Protein AF-K0AYA2-F1 (afdb_monomer)

pLDDT: mean 80.62, std 19.65, range [31.17, 98.56]

Foldseek 3Di:
DDDDDDDDDDDDDDDDDPPPPPPPPPDPDPPDCPDQPPPDDVVLCVVVCVVFADPPDDQSVFWDWDQQAQPPFTWIWGWHAGPDPAQRIWIWTWGDDPNHTDTLDIDGHAADAWDDWDWFQQQVPNGTKIWTWHHRDDPQWIKIWIWRDDPSDTDTQDIDTASDKDWADLQPPPHTWIWGWDADPVVRKIKIWIWHHDPSHTDTPDIDIDDPPDDPSVVVND

Mean predicted aligned error: 11.59 Å

Secondary structure (DSSP, 8-state):
---------------------------S-----------S-HHHHHHHHTTTS-TT--SGGGEEEE-SSSSSSPEEEEEEE-S-SS--EEEEEEEEETTEEEEEEEEEE-SSEEEEEEEE-SSSSSSPEEEEEEE-SSSS-EEEEEEEEETTEEEEEEEEEESEEEEE-SSSSSSPEEEEEEEETTTTEEEEEEEEEETTEEEEEEEEEE-TT--HHHHHH-

Nearest PDB structures (foldseek):
  7pi2-assembly3_G  TM=5.493E-01  e=3.238E-02  Plasmodium falciparum 3D7
  5tik-assembly4_D  TM=5.138E-01  e=2.363E-02  Plasmodium falciparum 3D7
  5tih-assembly1_A  TM=5.297E-01  e=1.205E-01  Plasmodium falciparum 3D7
  7pi2-assembly4_J  TM=4.637E-01  e=9.763E-02  Plasmodium falciparum 3D7
  6mpv-assembly1_A  TM=4.886E-01  e=4.481E-01  Plasmodium falciparum 3D7

Organism: Gottschalkia acidurici (strain ATCC 7906 / DSM 604 / BCRC 14475 / CIP 104303 / KCTC 5404 / NCIMB 10678 / 9a) (NCBI:txid1128398)

Structure (mmCIF, N/CA/C/O backbone):
data_AF-K0AYA2-F1
#
_entry.id   AF-K0AYA2-F1
#
loop_
_atom_site.group_PDB
_atom_site.id
_atom_site.type_symbol
_atom_site.label_atom_id
_atom_site.label_alt_id
_atom_site.label_comp_id
_atom_site.label_asym_id
_atom_site.label_entity_id
_atom_site.label_seq_id
_atom_site.pdbx_PDB_ins_code
_atom_site.Cartn_x
_atom_site.Cartn_y
_atom_site.Cartn_z
_atom_site.occupancy
_atom_site.B_iso_or_equiv
_atom_site.auth_seq_id
_atom_site.auth_comp_id
_atom_site.auth_asym_id
_atom_site.auth_atom_id
_atom_site.pdbx_PDB_model_num
ATOM 1 N N . MET A 1 1 ? -40.000 -42.678 -53.906 1.00 36.72 1 MET A N 1
ATOM 2 C CA . MET A 1 1 ? -38.831 -43.578 -53.811 1.00 36.72 1 MET A CA 1
ATOM 3 C C . MET A 1 1 ? -37.564 -42.753 -53.909 1.00 36.72 1 MET A C 1
ATOM 5 O O . MET A 1 1 ? -37.375 -42.032 -54.875 1.00 36.72 1 MET A O 1
ATOM 9 N N . ILE A 1 2 ? -36.757 -42.835 -52.858 1.00 39.72 2 ILE A N 1
ATOM 10 C CA . ILE A 1 2 ? -35.422 -42.254 -52.703 1.00 39.72 2 ILE A CA 1
ATOM 11 C C . ILE A 1 2 ? -34.479 -42.772 -53.796 1.00 39.72 2 ILE A C 1
ATOM 13 O O . ILE A 1 2 ? -34.451 -43.979 -54.026 1.00 39.72 2 ILE A O 1
ATOM 17 N N . LYS A 1 3 ? -33.636 -41.894 -54.357 1.00 37.66 3 LYS A N 1
ATOM 18 C CA . LYS A 1 3 ? -32.185 -42.135 -54.464 1.00 37.66 3 LYS A CA 1
ATOM 19 C C . LYS A 1 3 ? -31.420 -40.834 -54.725 1.00 37.66 3 LYS A C 1
ATOM 21 O O . LYS A 1 3 ? -31.642 -40.134 -55.703 1.00 37.66 3 LYS A O 1
ATOM 26 N N . LYS A 1 4 ? -30.545 -40.542 -53.762 1.00 41.22 4 LYS A N 1
ATOM 27 C CA . LYS A 1 4 ? -29.535 -39.484 -53.720 1.00 41.22 4 LYS A CA 1
ATOM 28 C C . LYS A 1 4 ? -28.522 -39.669 -54.855 1.00 41.22 4 LYS A C 1
ATOM 30 O O . LYS A 1 4 ? -28.128 -40.805 -55.107 1.00 41.22 4 LYS A O 1
ATOM 35 N N . LEU A 1 5 ? -27.989 -38.574 -55.394 1.00 41.81 5 LEU A N 1
ATOM 36 C CA . LEU A 1 5 ? -26.596 -38.547 -55.836 1.00 41.81 5 LEU A CA 1
ATOM 37 C C . LEU A 1 5 ? -25.986 -37.171 -55.550 1.00 41.81 5 LEU A C 1
ATOM 39 O O . LEU A 1 5 ? -26.585 -36.138 -55.831 1.00 41.81 5 LEU A O 1
ATOM 43 N N . LEU A 1 6 ? -24.822 -37.210 -54.906 1.00 43.00 6 LEU A N 1
ATOM 44 C CA . LEU A 1 6 ? -24.023 -36.081 -54.458 1.00 43.00 6 LEU A CA 1
ATOM 45 C C . LEU A 1 6 ? -23.460 -35.291 -55.645 1.00 43.00 6 LEU A C 1
ATOM 47 O O . LEU A 1 6 ? -22.956 -35.882 -56.596 1.00 43.00 6 LEU A O 1
ATOM 51 N N . THR A 1 7 ? -23.376 -33.969 -55.516 1.00 44.69 7 THR A N 1
ATOM 52 C CA . THR A 1 7 ? -22.269 -33.213 -56.114 1.00 44.69 7 THR A CA 1
ATOM 53 C C . THR A 1 7 ? -21.864 -32.103 -55.152 1.00 44.69 7 THR A C 1
ATOM 55 O O . THR A 1 7 ? -22.648 -31.226 -54.807 1.00 44.69 7 THR A O 1
ATOM 58 N N . ILE A 1 8 ? -20.635 -32.232 -54.664 1.00 44.06 8 ILE A N 1
ATOM 59 C CA . ILE A 1 8 ? -19.917 -31.294 -53.807 1.00 44.06 8 ILE A CA 1
ATOM 60 C C . ILE A 1 8 ? -19.447 -30.143 -54.698 1.00 44.06 8 ILE A C 1
ATOM 62 O O . ILE A 1 8 ? -18.711 -30.388 -55.650 1.00 44.06 8 ILE A O 1
ATOM 66 N N . ILE A 1 9 ? -19.829 -28.905 -54.381 1.00 50.50 9 ILE A N 1
ATOM 67 C CA . ILE A 1 9 ? -19.120 -27.715 -54.861 1.00 50.50 9 ILE A CA 1
ATOM 68 C C . ILE A 1 9 ? -18.782 -26.860 -53.644 1.00 50.50 9 ILE A C 1
ATOM 70 O O . ILE A 1 9 ? -19.645 -26.329 -52.951 1.00 50.50 9 ILE A O 1
ATOM 74 N N . LEU A 1 10 ? -17.482 -26.821 -53.381 1.00 42.53 10 LEU A N 1
ATOM 75 C CA . LEU A 1 10 ? -16.799 -26.036 -52.374 1.00 42.53 10 LEU A CA 1
ATOM 76 C C . LEU A 1 10 ? -16.568 -24.633 -52.950 1.00 42.53 10 LEU A C 1
ATOM 78 O O . LEU A 1 10 ? -15.785 -24.485 -53.884 1.00 42.53 10 LEU A O 1
ATOM 82 N N . THR A 1 11 ? -17.199 -23.606 -52.386 1.00 49.34 11 THR A N 1
ATOM 83 C CA . THR A 1 11 ? -16.776 -22.215 -52.600 1.00 49.34 11 THR A CA 1
ATOM 84 C C . THR A 1 11 ? -16.759 -21.470 -51.274 1.00 49.34 11 THR A C 1
ATOM 86 O O . THR A 1 11 ? -17.801 -21.142 -50.710 1.00 49.34 11 THR A O 1
ATOM 89 N N . LEU A 1 12 ? -15.536 -21.231 -50.792 1.00 46.56 12 LEU A N 1
ATOM 90 C CA . LEU A 1 12 ? -15.185 -20.242 -49.780 1.00 46.56 12 LEU A CA 1
ATOM 91 C C . LEU A 1 12 ? -15.694 -18.863 -50.212 1.00 46.56 12 LEU A C 1
ATOM 93 O O . LEU A 1 12 ? -15.243 -18.349 -51.232 1.00 46.56 12 LEU A O 1
ATOM 97 N N . ILE A 1 13 ? -16.513 -18.223 -49.378 1.00 56.06 13 ILE A N 1
ATOM 98 C CA . ILE A 1 13 ? -16.532 -16.762 -49.268 1.00 56.06 13 ILE A CA 1
ATOM 99 C C . ILE A 1 13 ? -16.470 -16.425 -47.779 1.00 56.06 13 ILE A C 1
ATOM 101 O O . ILE A 1 13 ? -17.466 -16.364 -47.065 1.00 56.06 13 ILE A O 1
ATOM 105 N N . SER A 1 14 ? -15.230 -16.263 -47.323 1.00 48.69 14 SER A N 1
ATOM 106 C CA . SER A 1 14 ? -14.873 -15.334 -46.258 1.00 48.69 14 SER A CA 1
ATOM 107 C C . SER A 1 14 ? -15.359 -13.944 -46.665 1.00 48.69 14 SER A C 1
ATOM 109 O O . SER A 1 14 ? -15.096 -13.538 -47.795 1.00 48.69 14 SER A O 1
ATOM 111 N N . THR A 1 15 ? -16.046 -13.219 -45.783 1.00 45.47 15 THR A N 1
ATOM 112 C CA . THR A 1 15 ? -15.567 -11.910 -45.305 1.00 45.47 15 THR A CA 1
ATOM 113 C C . THR A 1 15 ? -16.555 -11.246 -44.340 1.00 45.47 15 THR A C 1
ATOM 115 O O . THR A 1 15 ? -17.712 -10.981 -44.646 1.00 45.47 15 THR A O 1
ATOM 118 N N . THR A 1 16 ? -15.998 -10.944 -43.165 1.00 52.12 16 THR A N 1
ATOM 119 C CA . THR A 1 16 ? -16.215 -9.744 -42.344 1.00 52.12 16 THR A CA 1
ATOM 120 C C . THR A 1 16 ? -17.600 -9.495 -41.755 1.00 52.12 16 THR A C 1
ATOM 122 O O . THR A 1 16 ? -18.396 -8.705 -42.257 1.00 52.12 16 THR A O 1
ATOM 125 N N . THR A 1 17 ? -17.791 -10.027 -40.549 1.00 52.53 17 THR A N 1
ATOM 126 C CA . THR A 1 17 ? -18.546 -9.345 -39.497 1.00 52.53 17 THR A CA 1
ATOM 127 C C . THR A 1 17 ? -17.893 -7.983 -39.257 1.00 52.53 17 THR A C 1
ATOM 129 O O . THR A 1 17 ? -16.758 -7.906 -38.786 1.00 52.53 17 THR A O 1
ATOM 132 N N . ILE A 1 18 ? -18.587 -6.899 -39.596 1.00 51.06 18 ILE A N 1
ATOM 133 C CA . ILE A 1 18 ? -18.201 -5.557 -39.161 1.00 51.06 18 ILE A CA 1
ATOM 134 C C . ILE A 1 18 ? -18.496 -5.508 -37.661 1.00 51.06 18 ILE A C 1
ATOM 136 O O . ILE A 1 18 ? -19.613 -5.212 -37.242 1.00 51.06 18 ILE A O 1
ATOM 140 N N . MET A 1 19 ? -17.499 -5.837 -36.837 1.00 42.44 19 MET A N 1
ATOM 141 C CA . MET A 1 19 ? -17.472 -5.298 -35.486 1.00 42.44 19 MET A CA 1
ATOM 142 C C . MET A 1 19 ? -17.267 -3.797 -35.641 1.00 42.44 19 MET A C 1
ATOM 144 O O . MET A 1 19 ? -16.189 -3.338 -36.014 1.00 42.44 19 MET A O 1
ATOM 148 N N . VAL A 1 20 ? -18.328 -3.033 -35.388 1.00 54.09 20 VAL A N 1
ATOM 149 C CA . VAL A 1 20 ? -18.216 -1.608 -35.097 1.00 54.09 20 VAL A CA 1
ATOM 150 C C . VAL A 1 20 ? -17.413 -1.514 -33.804 1.00 54.09 20 VAL A C 1
ATOM 152 O O . VAL A 1 20 ? -17.943 -1.598 -32.699 1.00 54.09 20 VAL A O 1
ATOM 155 N N . GLY A 1 21 ? -16.095 -1.424 -33.962 1.00 41.78 21 GLY A N 1
ATOM 156 C CA . GLY A 1 21 ? -15.186 -1.044 -32.904 1.00 41.78 21 GLY A CA 1
ATOM 157 C C . GLY A 1 21 ? -15.488 0.399 -32.544 1.00 41.78 21 GLY A C 1
ATOM 158 O O . GLY A 1 21 ? -15.002 1.323 -33.192 1.00 41.78 21 GLY A O 1
ATOM 159 N N . CYS A 1 22 ? -16.298 0.609 -31.509 1.00 41.81 22 CYS A N 1
ATOM 160 C CA . CYS A 1 22 ? -16.222 1.853 -30.766 1.00 41.81 22 CYS A CA 1
ATOM 161 C C . CYS A 1 22 ? -14.812 1.924 -30.177 1.00 41.81 22 CYS A C 1
ATOM 163 O O . CYS A 1 22 ? -14.531 1.293 -29.158 1.00 41.81 22 CYS A O 1
ATOM 165 N N . SER A 1 23 ? -13.930 2.703 -30.806 1.00 43.50 23 SER A N 1
ATOM 166 C CA . SER A 1 23 ? -12.735 3.207 -30.146 1.00 43.50 23 SER A CA 1
ATOM 167 C C . SER A 1 23 ? -13.197 4.123 -29.013 1.00 43.50 23 SER A C 1
ATOM 169 O O . SER A 1 23 ? -13.329 5.339 -29.171 1.00 43.50 23 SER A O 1
ATOM 171 N N . LYS A 1 24 ? -13.490 3.544 -27.848 1.00 39.22 24 LYS A N 1
ATOM 172 C CA . LYS A 1 24 ? -13.401 4.303 -26.609 1.00 39.22 24 LYS A CA 1
ATOM 173 C C . LYS A 1 24 ? -11.917 4.575 -26.420 1.00 39.22 24 LYS A C 1
ATOM 175 O O . LYS A 1 24 ? -11.185 3.743 -25.899 1.00 39.22 24 LYS A O 1
ATOM 180 N N . ASN A 1 25 ? -11.484 5.732 -26.914 1.00 37.62 25 ASN A N 1
ATOM 181 C CA . ASN A 1 25 ? -10.308 6.399 -26.391 1.00 37.62 25 ASN A CA 1
ATOM 182 C C . ASN A 1 25 ? -10.526 6.491 -24.882 1.00 37.62 25 ASN A C 1
ATOM 184 O O . ASN A 1 25 ? -11.325 7.305 -24.421 1.00 37.62 25 ASN A O 1
ATOM 188 N N . ALA A 1 26 ? -9.875 5.604 -24.133 1.00 33.41 26 ALA A N 1
ATOM 189 C CA . ALA A 1 26 ? -9.712 5.753 -22.703 1.00 33.41 26 ALA A CA 1
ATOM 190 C C . ALA A 1 26 ? -8.812 6.977 -22.510 1.00 33.41 26 ALA A C 1
ATOM 192 O O . ALA A 1 26 ? -7.589 6.889 -22.456 1.00 33.41 26 ALA A O 1
ATOM 193 N N . SER A 1 27 ? -9.428 8.158 -22.534 1.00 34.72 27 SER A N 1
ATOM 194 C CA . SER A 1 27 ? -8.807 9.370 -22.036 1.00 34.72 27 SER A CA 1
ATOM 195 C C . SER A 1 27 ? -8.419 9.100 -20.588 1.00 34.72 27 SER A C 1
ATOM 197 O O . SER A 1 27 ? -9.275 8.732 -19.784 1.00 34.72 27 SER A O 1
ATOM 199 N N . ASN A 1 28 ? -7.128 9.243 -20.294 1.00 44.12 28 ASN A N 1
ATOM 200 C CA . ASN A 1 28 ? -6.519 9.109 -18.976 1.00 44.12 28 ASN A CA 1
ATOM 201 C C . ASN A 1 28 ? -7.181 10.045 -17.960 1.00 44.12 28 ASN A C 1
ATOM 203 O O . ASN A 1 28 ? -6.730 11.165 -17.719 1.00 44.12 28 ASN A O 1
ATOM 207 N N . THR A 1 29 ? -8.274 9.585 -17.371 1.00 33.84 29 THR A N 1
ATOM 208 C CA . THR A 1 29 ? -8.886 10.177 -16.188 1.00 33.84 29 THR A CA 1
ATOM 209 C C . THR A 1 29 ? -9.651 9.071 -15.472 1.00 33.84 29 THR A C 1
ATOM 211 O O . THR A 1 29 ? -10.876 9.074 -15.394 1.00 33.84 29 THR A O 1
ATOM 214 N N . GLU A 1 30 ? -8.918 8.091 -14.940 1.00 31.17 30 GLU A N 1
ATOM 215 C CA . GLU A 1 30 ? -9.405 7.372 -13.762 1.00 31.17 30 GLU A CA 1
ATOM 216 C C . GLU A 1 30 ? -9.377 8.374 -12.606 1.00 31.17 30 GLU A C 1
ATOM 218 O O . GLU A 1 30 ? -8.405 8.510 -11.865 1.00 31.17 30 GLU A O 1
ATOM 223 N N . ILE A 1 31 ? -10.435 9.179 -12.545 1.00 32.75 31 ILE A N 1
ATOM 22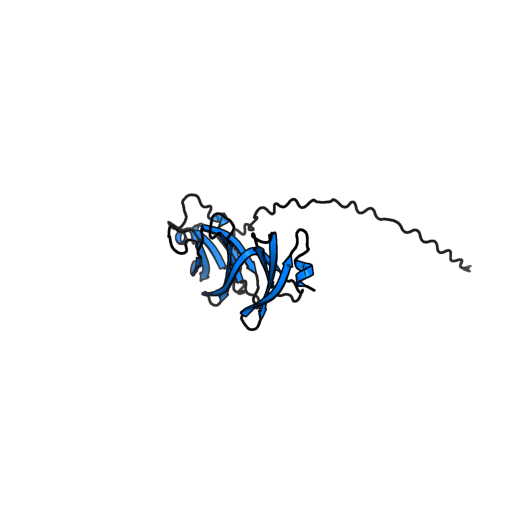4 C CA . ILE A 1 31 ? -10.789 9.954 -11.366 1.00 32.75 31 ILE A CA 1
ATOM 225 C C . ILE A 1 31 ? -10.946 8.935 -10.235 1.00 32.75 31 ILE A C 1
ATOM 227 O O . ILE A 1 31 ? -11.661 7.946 -10.398 1.00 32.75 31 ILE A O 1
ATOM 231 N N . TYR A 1 32 ? -10.220 9.156 -9.137 1.00 37.28 32 TYR A N 1
ATOM 232 C CA . TYR A 1 32 ? -10.249 8.348 -7.921 1.00 37.28 32 TYR A CA 1
ATOM 233 C C . TYR A 1 32 ? -11.692 8.144 -7.452 1.00 37.28 32 TYR A C 1
ATOM 235 O O . TYR A 1 32 ? -12.247 8.966 -6.733 1.00 37.28 32 TYR A O 1
ATOM 243 N N . ASN A 1 33 ? -12.283 7.019 -7.832 1.00 34.78 33 ASN A N 1
ATOM 244 C CA . ASN A 1 33 ? -13.447 6.477 -7.162 1.00 34.78 33 ASN A CA 1
ATOM 245 C C . ASN A 1 33 ? -12.919 5.431 -6.181 1.00 34.78 33 ASN A C 1
ATOM 247 O O . ASN A 1 33 ? -12.892 4.239 -6.484 1.00 34.78 33 ASN A O 1
ATOM 251 N N . MET A 1 34 ? -12.455 5.879 -5.010 1.00 39.81 34 MET A N 1
ATOM 252 C CA . MET A 1 34 ? -12.490 4.999 -3.843 1.00 39.81 34 MET A CA 1
ATOM 253 C C . MET A 1 34 ? -13.963 4.634 -3.657 1.00 39.81 34 MET A C 1
ATOM 255 O O . MET A 1 34 ? -14.807 5.516 -3.512 1.00 39.81 34 MET A O 1
ATOM 259 N N . ALA A 1 35 ? -14.290 3.351 -3.804 1.00 36.28 35 ALA A N 1
ATOM 260 C CA . ALA A 1 35 ? -15.659 2.876 -3.681 1.00 36.28 35 ALA A CA 1
ATOM 261 C C . ALA A 1 35 ? -16.221 3.313 -2.319 1.00 36.28 35 ALA A C 1
ATOM 263 O O . ALA A 1 35 ? -15.660 2.947 -1.284 1.00 36.28 35 ALA A O 1
ATOM 264 N N . LYS A 1 36 ? -17.297 4.113 -2.350 1.00 44.50 36 LYS A N 1
ATOM 265 C CA . LYS A 1 36 ? -18.147 4.420 -1.197 1.00 44.50 36 LYS A CA 1
ATOM 266 C C . LYS A 1 36 ? -18.765 3.108 -0.726 1.00 44.50 36 LYS A C 1
ATOM 268 O O . LYS A 1 36 ? -19.780 2.689 -1.274 1.00 44.50 36 LYS A O 1
ATOM 273 N N . ASP A 1 37 ? -18.124 2.465 0.238 1.00 46.38 37 ASP A N 1
ATOM 274 C CA . ASP A 1 37 ? -18.724 1.384 1.010 1.00 46.38 37 ASP A CA 1
ATOM 275 C C . ASP A 1 37 ? -19.031 1.965 2.388 1.00 46.38 37 ASP A C 1
ATOM 277 O O . ASP A 1 37 ? -18.167 2.093 3.250 1.00 46.38 37 ASP A O 1
ATOM 281 N N . ASN A 1 38 ? -20.244 2.499 2.518 1.00 51.78 38 ASN A N 1
ATOM 282 C CA . ASN A 1 38 ? -20.692 3.241 3.693 1.00 51.78 38 ASN A CA 1
ATOM 283 C C . ASN A 1 38 ? -21.477 2.314 4.637 1.00 51.78 38 ASN A C 1
ATOM 285 O O . ASN A 1 38 ? -22.631 2.609 4.941 1.00 51.78 38 ASN A O 1
ATOM 289 N N . ASP A 1 39 ? -20.879 1.208 5.089 1.00 63.59 39 ASP A N 1
ATOM 290 C CA . ASP A 1 39 ? -21.455 0.406 6.190 1.00 63.59 39 ASP A CA 1
ATOM 291 C C . ASP A 1 39 ? -20.960 0.872 7.574 1.00 63.59 39 ASP A C 1
ATOM 293 O O . ASP A 1 39 ? -21.328 0.334 8.616 1.00 63.59 39 ASP A O 1
ATOM 297 N N . ILE A 1 40 ? -20.128 1.920 7.600 1.00 72.69 40 ILE A N 1
ATOM 298 C CA . ILE A 1 40 ? -19.630 2.542 8.824 1.00 72.69 40 ILE A CA 1
ATOM 299 C C . ILE A 1 40 ? -20.426 3.804 9.173 1.00 72.69 40 ILE A C 1
ATOM 301 O O . ILE A 1 40 ? -20.530 4.731 8.366 1.00 72.69 40 ILE A O 1
ATOM 305 N N . ASP A 1 41 ? -20.965 3.871 10.395 1.00 81.62 41 ASP A N 1
ATOM 306 C CA . ASP A 1 41 ? -21.454 5.135 10.949 1.00 81.62 41 ASP A CA 1
ATOM 307 C C . ASP A 1 41 ? -20.238 5.988 11.321 1.00 81.62 41 ASP A C 1
ATOM 309 O O . ASP A 1 41 ? -19.482 5.672 12.242 1.00 81.62 41 ASP A O 1
ATOM 313 N N . LEU A 1 42 ? -20.028 7.083 10.586 1.00 77.88 42 LEU A N 1
ATOM 314 C CA . LEU A 1 42 ? -18.902 7.988 10.818 1.00 77.88 42 LEU A CA 1
ATOM 315 C C . LEU A 1 42 ? -18.870 8.531 12.251 1.00 77.88 42 LEU A C 1
ATOM 317 O O . LEU A 1 42 ? -17.788 8.836 12.748 1.00 77.88 42 LEU A O 1
ATOM 321 N N . LYS A 1 43 ? -20.018 8.610 12.937 1.00 81.12 43 LYS A N 1
ATOM 322 C CA . LYS A 1 43 ? -20.082 9.048 14.338 1.00 81.12 43 LYS A CA 1
ATOM 323 C C . LYS A 1 43 ? -19.362 8.092 15.282 1.00 81.12 43 LYS A C 1
ATOM 325 O O . LYS A 1 43 ? -18.780 8.547 16.264 1.00 81.12 43 LYS A O 1
ATOM 330 N N . ASP A 1 44 ? -19.351 6.797 14.969 1.00 84.12 44 ASP A N 1
ATOM 331 C CA . ASP A 1 44 ? -18.698 5.779 15.798 1.00 84.12 44 ASP A CA 1
ATOM 332 C C . ASP A 1 44 ? -17.170 5.877 15.732 1.00 84.12 44 ASP A C 1
ATOM 334 O O . ASP A 1 44 ? -16.470 5.369 16.610 1.00 84.12 44 ASP A O 1
ATOM 338 N N . ILE A 1 45 ? -16.638 6.538 14.698 1.00 85.12 45 ILE A N 1
ATOM 339 C CA . ILE A 1 45 ? -15.196 6.691 14.491 1.00 85.12 45 ILE A CA 1
ATOM 340 C C . ILE A 1 45 ? -14.692 8.131 14.592 1.00 85.12 45 ILE A C 1
ATOM 342 O O . ILE A 1 45 ? -13.482 8.342 14.705 1.00 85.12 45 ILE A O 1
ATOM 346 N N . GLU A 1 46 ? -15.586 9.122 14.604 1.00 82.25 46 GLU A N 1
ATOM 347 C CA . GLU A 1 46 ? -15.248 10.549 14.644 1.00 82.25 46 GLU A CA 1
ATOM 348 C C . GLU A 1 46 ? -14.328 10.882 15.826 1.00 82.25 46 GLU A C 1
ATOM 350 O O . GLU A 1 46 ? -13.323 11.578 15.670 1.00 82.25 46 GLU A O 1
ATOM 355 N N . HIS A 1 47 ? -14.572 10.286 16.997 1.00 84.62 47 HIS A N 1
ATOM 356 C CA . HIS A 1 47 ? -13.751 10.543 18.179 1.00 84.62 47 HIS A CA 1
ATOM 357 C C . HIS A 1 47 ? -12.285 10.093 18.032 1.00 84.62 47 HIS A C 1
ATOM 359 O O . HIS A 1 47 ? -11.416 10.565 18.762 1.00 84.62 47 HIS A O 1
ATOM 365 N N . PHE A 1 48 ? -11.972 9.172 17.104 1.00 83.75 48 PHE A N 1
ATOM 366 C CA . PHE A 1 48 ? -10.594 8.710 16.896 1.00 83.75 48 PHE A CA 1
ATOM 367 C C . PHE A 1 48 ? -9.758 9.737 16.136 1.00 83.75 48 PHE A C 1
ATOM 369 O O . PHE A 1 48 ? -8.524 9.697 16.205 1.00 83.75 48 PHE A O 1
ATOM 376 N N . ILE A 1 49 ? -10.425 10.636 15.416 1.00 78.25 49 ILE A N 1
ATOM 377 C CA . ILE A 1 49 ? -9.836 11.642 14.533 1.00 78.25 49 ILE A CA 1
ATOM 378 C C . ILE A 1 49 ? -10.142 13.077 14.970 1.00 78.25 49 ILE A C 1
ATOM 380 O O . ILE A 1 49 ? -9.582 14.012 14.387 1.00 78.25 49 ILE A O 1
ATOM 384 N N . ASP A 1 50 ? -10.943 13.256 16.021 1.00 77.75 50 ASP A N 1
ATOM 385 C CA . ASP A 1 50 ? -11.215 14.560 16.617 1.00 77.75 50 ASP A CA 1
ATOM 386 C C . ASP A 1 50 ? -9.912 15.286 16.994 1.00 77.75 50 ASP A C 1
ATOM 388 O O . ASP A 1 50 ? -8.968 14.714 17.549 1.00 77.75 50 ASP A O 1
ATOM 392 N N . GLY A 1 51 ? -9.815 16.551 16.586 1.00 70.88 51 GLY A N 1
ATOM 393 C CA . GLY A 1 51 ? -8.613 17.379 16.718 1.00 70.88 51 GLY A CA 1
ATOM 394 C C . GLY A 1 51 ? -7.381 16.932 15.909 1.00 70.88 51 GLY A C 1
ATOM 395 O O . GLY A 1 51 ? -6.365 17.635 15.933 1.00 70.88 51 GLY A O 1
ATOM 396 N N . LYS A 1 52 ? -7.429 15.802 15.183 1.00 72.62 52 LYS A N 1
ATOM 397 C CA . LYS A 1 52 ? -6.308 15.286 14.369 1.00 72.62 52 LYS A CA 1
ATOM 398 C C . LYS A 1 52 ? -6.379 15.715 12.909 1.00 72.62 52 LYS A C 1
ATOM 400 O O . LYS A 1 52 ? -5.331 15.877 12.280 1.00 72.62 52 LYS A O 1
ATOM 405 N N . LEU A 1 53 ? -7.584 15.904 12.379 1.00 65.50 53 LEU A N 1
ATOM 406 C CA . LEU A 1 53 ? -7.805 16.412 11.028 1.00 65.50 53 LEU A CA 1
ATOM 407 C C . LEU A 1 53 ? -7.711 17.942 10.995 1.00 65.50 53 LEU A C 1
ATOM 409 O O . LEU A 1 53 ? -8.134 18.636 11.920 1.00 65.50 53 LEU A O 1
ATOM 413 N N . SER A 1 54 ? -7.157 18.498 9.914 1.00 60.56 54 SER A N 1
ATOM 414 C CA . SER A 1 54 ? -7.405 19.909 9.609 1.00 60.56 54 SER A CA 1
ATOM 415 C C . SER A 1 54 ? -8.880 20.093 9.254 1.00 60.56 54 SER A C 1
ATOM 417 O O . SER A 1 54 ? -9.455 19.219 8.612 1.00 60.56 54 SER A O 1
ATOM 419 N N . GLN A 1 55 ? -9.454 21.236 9.638 1.00 52.88 55 GLN A N 1
ATOM 420 C CA . GLN A 1 55 ? -10.890 21.551 9.550 1.00 52.88 55 GLN A CA 1
ATOM 421 C C . GLN A 1 55 ? -11.510 21.420 8.141 1.00 52.88 55 GLN A C 1
ATOM 423 O O . GLN A 1 55 ? -12.729 21.401 8.031 1.00 52.88 55 GLN A O 1
ATOM 428 N N . ASP A 1 56 ? -10.693 21.265 7.095 1.00 54.94 56 ASP A N 1
ATOM 429 C CA . ASP A 1 56 ? -11.117 21.199 5.692 1.00 54.94 56 ASP A CA 1
ATOM 430 C C . ASP A 1 56 ? -11.056 19.784 5.070 1.00 54.94 56 ASP A C 1
ATOM 432 O O . ASP A 1 56 ? -11.200 19.646 3.857 1.00 54.94 56 ASP A O 1
ATOM 436 N N . ILE A 1 57 ? -10.791 18.722 5.848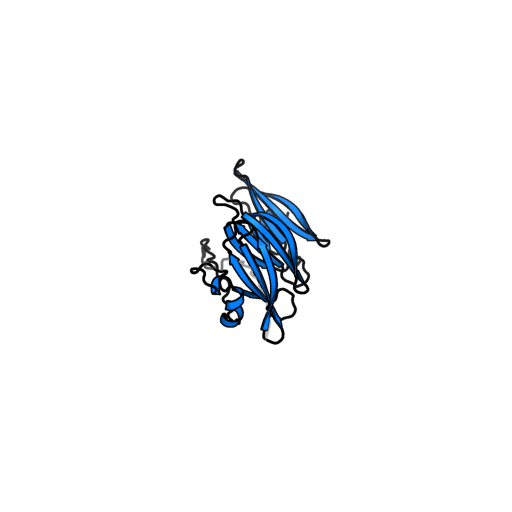 1.00 60.09 57 ILE A N 1
ATOM 437 C CA . ILE A 1 57 ? -10.688 17.350 5.311 1.00 60.09 57 ILE A CA 1
ATOM 438 C C . ILE A 1 57 ? -12.032 16.619 5.420 1.00 60.09 57 ILE A C 1
ATOM 440 O O . ILE A 1 57 ? -12.555 16.436 6.518 1.00 60.09 57 ILE A O 1
ATOM 444 N N . SER A 1 58 ? -12.548 16.135 4.285 1.00 67.31 58 SER A N 1
ATOM 445 C CA . SER A 1 58 ? -13.697 15.222 4.242 1.00 67.31 58 SER A CA 1
ATOM 446 C C . SER A 1 58 ? -13.327 13.866 4.848 1.00 67.31 58 SER A C 1
ATOM 448 O O . SER A 1 58 ? -12.453 13.168 4.331 1.00 67.31 58 SER A O 1
ATOM 450 N N . ILE A 1 59 ? -13.992 13.479 5.938 1.00 68.00 59 ILE A N 1
ATOM 451 C CA . ILE A 1 59 ? -13.774 12.185 6.606 1.00 68.00 59 ILE A CA 1
ATOM 452 C C . ILE A 1 59 ? -14.124 11.028 5.656 1.00 68.00 59 ILE A C 1
ATOM 454 O O . ILE A 1 59 ? -13.379 10.056 5.582 1.00 68.00 59 ILE A O 1
ATOM 458 N N . GLU A 1 60 ? -15.192 11.165 4.865 1.00 70.19 60 GLU A N 1
ATOM 459 C CA . GLU A 1 60 ? -15.658 10.142 3.913 1.00 70.19 60 GLU A CA 1
ATOM 460 C C . GLU A 1 60 ? -14.591 9.739 2.887 1.00 70.19 60 GLU A C 1
ATOM 462 O O . GLU A 1 60 ? -14.489 8.575 2.523 1.00 70.19 60 GLU A O 1
ATOM 467 N N . GLU A 1 61 ? -13.772 10.686 2.427 1.00 73.19 61 GLU A N 1
ATOM 468 C CA . GLU A 1 61 ? -12.731 10.424 1.420 1.00 73.19 61 GLU A CA 1
ATOM 469 C C . GLU A 1 61 ? -11.480 9.759 2.013 1.00 73.19 61 GLU A C 1
ATOM 471 O O . GLU A 1 61 ? -10.582 9.339 1.285 1.00 73.19 61 GLU A O 1
ATOM 476 N N . ASN A 1 62 ? -11.406 9.677 3.341 1.00 81.94 62 ASN A N 1
ATOM 477 C CA . ASN A 1 62 ? -10.233 9.223 4.078 1.00 81.94 62 ASN A CA 1
ATOM 478 C C . ASN A 1 62 ? -10.481 7.942 4.879 1.00 81.94 62 ASN A C 1
ATOM 480 O O . ASN A 1 62 ? -9.544 7.437 5.498 1.00 81.94 62 ASN A O 1
ATOM 484 N N . VAL A 1 63 ? -11.709 7.421 4.850 1.00 88.06 63 VAL A N 1
ATOM 485 C CA . VAL A 1 63 ? -12.120 6.186 5.517 1.00 88.06 63 VAL A CA 1
ATOM 486 C C . VAL A 1 63 ? -12.337 5.093 4.476 1.00 88.06 63 VAL A C 1
ATOM 488 O O . VAL A 1 63 ? -12.941 5.320 3.428 1.00 88.06 63 VAL A O 1
ATOM 491 N N . LYS A 1 64 ? -11.849 3.889 4.769 1.00 89.88 64 LYS A N 1
ATOM 492 C CA . LYS A 1 64 ? -12.098 2.687 3.975 1.00 89.88 64 LYS A CA 1
ATOM 493 C C . LYS A 1 64 ? -12.402 1.519 4.903 1.00 89.88 64 LYS A C 1
ATOM 495 O O . LYS A 1 64 ? -11.597 1.241 5.783 1.00 89.88 64 LYS A O 1
ATOM 500 N N . THR A 1 65 ? -13.519 0.832 4.684 1.00 91.62 65 THR A N 1
ATOM 501 C CA . THR A 1 65 ? -13.767 -0.488 5.275 1.00 91.62 65 THR A CA 1
ATOM 502 C C . THR A 1 65 ? -13.346 -1.579 4.300 1.00 91.62 65 THR A C 1
ATOM 504 O O . THR A 1 65 ? -13.587 -1.456 3.085 1.00 91.62 65 THR A O 1
ATOM 507 N N . ILE A 1 66 ? -12.606 -2.560 4.815 1.00 93.81 66 ILE A N 1
ATOM 508 C CA . ILE A 1 66 ? -12.144 -3.731 4.073 1.00 93.81 66 ILE A CA 1
ATOM 509 C C . ILE A 1 66 ? -11.625 -4.807 5.035 1.00 93.81 66 ILE A C 1
ATOM 511 O O . ILE A 1 66 ? -10.885 -4.482 5.959 1.00 93.81 66 ILE A O 1
ATOM 515 N N . ASP A 1 67 ? -11.971 -6.066 4.787 1.00 94.88 67 ASP A N 1
ATOM 516 C CA . ASP A 1 67 ? -11.376 -7.244 5.433 1.00 94.88 67 ASP A CA 1
ATOM 517 C C . ASP A 1 67 ? -9.875 -7.337 5.089 1.00 94.88 67 ASP A C 1
ATOM 519 O O . ASP A 1 67 ? -9.498 -7.665 3.957 1.00 94.88 67 ASP A O 1
ATOM 523 N N . LEU A 1 68 ? -9.009 -6.941 6.031 1.00 96.00 68 LEU A N 1
ATOM 524 C CA . LEU A 1 68 ? -7.556 -6.978 5.864 1.00 96.00 68 LEU A CA 1
ATOM 525 C C . LEU A 1 68 ? -6.955 -8.307 6.299 1.00 96.00 68 LEU A C 1
ATOM 527 O O . LEU A 1 68 ? -5.944 -8.706 5.720 1.00 96.00 68 LEU A O 1
ATOM 531 N N . ASP A 1 69 ? -7.498 -8.948 7.334 1.00 95.12 69 ASP A N 1
ATOM 532 C CA . ASP A 1 69 ? -6.916 -10.160 7.918 1.00 95.12 69 ASP A CA 1
ATOM 533 C C . ASP A 1 69 ? -7.608 -11.475 7.529 1.00 95.12 69 ASP A C 1
ATOM 535 O O . ASP A 1 69 ? -7.167 -12.542 7.972 1.00 95.12 69 ASP A O 1
ATOM 539 N N . GLY A 1 70 ? -8.608 -11.406 6.650 1.00 93.62 70 GLY A N 1
ATOM 540 C CA . GLY A 1 70 ? -9.292 -12.549 6.062 1.00 93.62 70 GLY A CA 1
ATOM 541 C C . GLY A 1 70 ? -10.274 -13.237 7.011 1.00 93.62 70 GLY A C 1
ATOM 542 O O . GLY A 1 70 ? -10.656 -14.385 6.748 1.00 93.62 70 GLY A O 1
ATOM 543 N N . ASP A 1 71 ? -10.658 -12.604 8.126 1.00 92.62 71 ASP A N 1
ATOM 544 C CA . ASP A 1 71 ? -11.575 -13.184 9.113 1.00 92.62 71 ASP A CA 1
ATOM 545 C C . ASP A 1 71 ? -13.067 -13.034 8.738 1.00 92.62 71 ASP A C 1
ATOM 547 O O . ASP A 1 71 ? -13.939 -13.635 9.382 1.00 92.62 71 ASP A O 1
ATOM 551 N N . GLY A 1 72 ? -13.364 -12.302 7.658 1.00 91.62 72 GLY A N 1
ATOM 552 C CA . GLY A 1 72 ? -14.711 -12.018 7.171 1.00 91.62 72 GLY A CA 1
ATOM 553 C C . GLY A 1 72 ? -15.388 -10.808 7.823 1.00 91.62 72 GLY A C 1
ATOM 554 O O . GLY A 1 72 ? -16.561 -10.552 7.531 1.00 91.62 72 GLY A O 1
ATOM 555 N N . GLN A 1 73 ? -14.700 -10.079 8.701 1.00 91.38 73 GLN A N 1
ATOM 556 C CA . GLN A 1 73 ? -15.114 -8.793 9.251 1.00 91.38 73 GLN A CA 1
ATOM 557 C C . GLN A 1 73 ? -14.212 -7.688 8.702 1.00 91.38 73 GLN A C 1
ATOM 559 O O . GLN A 1 73 ? -12.995 -7.787 8.711 1.00 91.38 73 GLN A O 1
ATOM 564 N N . ASP A 1 74 ? -14.814 -6.590 8.253 1.00 93.06 74 ASP A N 1
ATOM 565 C CA . ASP A 1 74 ? -14.032 -5.471 7.738 1.00 93.06 74 ASP A CA 1
ATOM 566 C C . ASP A 1 74 ? -13.302 -4.709 8.860 1.00 93.06 74 ASP A C 1
ATOM 568 O O . ASP A 1 74 ? -13.916 -4.229 9.824 1.00 93.06 74 ASP A O 1
ATOM 572 N N . GLU A 1 75 ? -12.008 -4.457 8.662 1.00 94.75 75 GLU A N 1
ATOM 573 C CA . GLU A 1 75 ? -11.287 -3.397 9.358 1.00 94.75 75 GLU A CA 1
ATOM 574 C C . GLU A 1 75 ? -11.709 -2.023 8.831 1.00 94.75 75 GLU A C 1
ATOM 576 O O . GLU A 1 75 ? -12.021 -1.841 7.653 1.00 94.75 75 GLU A O 1
ATOM 581 N N . CYS A 1 76 ? -11.630 -1.007 9.691 1.00 93.75 76 CYS A N 1
ATOM 582 C CA . CYS A 1 76 ? -11.758 0.390 9.293 1.00 93.75 76 CYS A CA 1
ATOM 583 C C . CYS A 1 76 ? -10.382 1.059 9.238 1.00 93.75 76 CYS A C 1
ATOM 585 O O . CYS A 1 76 ? -9.659 1.146 10.235 1.00 93.75 76 CYS A O 1
ATOM 587 N N . ILE A 1 77 ? -10.034 1.562 8.055 1.00 93.81 77 ILE A N 1
ATOM 588 C CA . ILE A 1 77 ? -8.767 2.219 7.757 1.00 93.81 77 ILE A CA 1
ATOM 589 C C . ILE A 1 77 ? -9.001 3.707 7.577 1.00 93.81 77 ILE A C 1
ATOM 591 O O . ILE A 1 77 ? -9.763 4.117 6.703 1.00 93.81 77 ILE A O 1
ATOM 595 N N . ILE A 1 78 ? -8.324 4.519 8.389 1.00 91.44 78 ILE A N 1
ATOM 596 C CA . ILE A 1 78 ? -8.475 5.974 8.374 1.00 91.44 78 ILE A CA 1
ATOM 597 C C . ILE A 1 78 ? -7.137 6.639 8.093 1.00 91.44 78 ILE A C 1
ATOM 599 O O . ILE A 1 78 ? -6.181 6.499 8.858 1.00 91.44 78 ILE A O 1
ATOM 603 N N . ASN A 1 79 ? -7.086 7.423 7.023 1.00 90.25 79 ASN A N 1
ATOM 604 C CA . ASN A 1 79 ? -5.889 8.139 6.610 1.00 90.25 79 ASN A CA 1
ATOM 605 C C . ASN A 1 79 ? -5.981 9.605 7.032 1.00 90.25 79 ASN A C 1
ATOM 607 O O . ASN A 1 79 ? -6.982 10.270 6.793 1.00 90.25 79 ASN A O 1
ATOM 611 N N . TYR A 1 80 ? -4.945 10.146 7.664 1.00 87.62 80 TYR A N 1
ATOM 612 C CA . TYR A 1 80 ? -4.947 11.557 8.048 1.00 87.62 80 TYR A CA 1
ATOM 613 C C . TYR A 1 80 ? -3.551 12.153 8.124 1.00 87.62 80 TYR A C 1
ATOM 615 O O . TYR A 1 80 ? -2.535 11.460 8.110 1.00 87.62 80 TYR A O 1
ATOM 623 N N . LYS A 1 81 ? -3.498 13.483 8.205 1.00 86.25 81 LYS A N 1
ATOM 624 C CA . LYS A 1 81 ? -2.261 14.237 8.376 1.00 86.25 81 LYS A CA 1
ATOM 625 C C . LYS A 1 81 ? -2.330 15.066 9.647 1.00 86.25 81 LYS A C 1
ATOM 627 O O . LYS A 1 81 ? -3.182 15.940 9.765 1.00 86.25 81 LYS A O 1
ATOM 632 N N . VAL A 1 82 ? -1.385 14.852 10.558 1.00 84.75 82 VAL A N 1
ATOM 633 C CA . VAL A 1 82 ? -1.257 15.663 11.776 1.00 84.75 82 VAL A CA 1
ATOM 634 C C . VAL A 1 82 ? -0.245 16.794 11.588 1.00 84.75 82 VAL A C 1
ATOM 636 O O . VAL A 1 82 ? 0.701 16.694 10.804 1.00 84.75 82 VAL A O 1
ATOM 639 N N . LYS A 1 83 ? -0.417 17.887 12.341 1.00 81.12 83 LYS A N 1
ATOM 640 C CA . LYS A 1 83 ? 0.467 19.069 12.324 1.00 81.12 83 LYS A CA 1
ATOM 641 C C . LYS A 1 83 ? 1.772 18.820 13.100 1.00 81.12 83 LYS A C 1
ATOM 643 O O . LYS A 1 83 ? 2.072 19.501 14.073 1.00 81.12 83 LYS A O 1
ATOM 648 N N . THR A 1 84 ? 2.548 17.823 12.687 1.00 76.06 84 THR A N 1
ATOM 649 C CA . THR A 1 84 ? 3.893 17.522 13.211 1.00 76.06 84 THR A CA 1
ATOM 650 C C . THR A 1 84 ? 4.953 17.762 12.137 1.00 76.06 84 THR A C 1
ATOM 652 O O . THR A 1 84 ? 4.656 17.741 10.944 1.00 76.06 84 THR A O 1
ATOM 655 N N . LYS A 1 85 ? 6.207 17.968 12.556 1.00 70.75 85 LYS A N 1
ATOM 656 C CA . LYS A 1 85 ? 7.355 18.066 11.641 1.00 70.75 85 LYS A CA 1
ATOM 657 C C . LYS A 1 85 ? 7.966 16.710 11.281 1.00 70.75 85 LYS A C 1
ATOM 659 O O . LYS A 1 85 ? 8.614 16.612 10.246 1.00 70.75 85 LYS A O 1
ATOM 664 N N . LYS A 1 86 ? 7.786 15.686 12.119 1.00 81.50 86 LYS A N 1
ATOM 665 C CA . LYS A 1 86 ? 8.317 14.337 11.881 1.00 81.50 86 LYS A CA 1
ATOM 666 C C . LYS A 1 86 ? 7.168 13.390 11.588 1.00 81.50 86 LYS A C 1
ATOM 668 O O . LYS A 1 86 ? 6.281 13.283 12.431 1.00 81.50 86 LYS A O 1
ATOM 673 N N . GLU A 1 87 ? 7.230 12.736 10.427 1.00 86.56 87 GLU A N 1
ATOM 674 C CA . GLU A 1 87 ? 6.254 11.745 9.959 1.00 86.56 87 GLU A CA 1
ATOM 675 C C . GLU A 1 87 ? 4.820 12.250 10.158 1.00 86.56 87 GLU A C 1
ATOM 677 O O . GLU A 1 87 ? 4.207 11.907 11.162 1.00 86.56 87 GLU A O 1
ATOM 682 N N . PRO A 1 88 ? 4.279 13.146 9.319 1.00 89.00 88 PRO A N 1
ATOM 683 C CA . PRO A 1 88 ? 2.957 13.720 9.563 1.00 89.00 88 PRO A CA 1
ATOM 684 C C . PRO A 1 88 ? 1.799 12.871 9.043 1.00 89.00 88 PRO A C 1
ATOM 686 O O . PRO A 1 88 ? 0.666 13.106 9.455 1.00 89.00 88 PRO A O 1
ATOM 689 N N . LEU A 1 89 ? 2.062 11.905 8.165 1.00 91.44 89 LEU A N 1
ATOM 690 C CA . LEU A 1 89 ? 1.037 11.064 7.557 1.00 91.44 89 LEU A CA 1
ATOM 691 C C . LEU A 1 89 ? 0.723 9.874 8.469 1.00 91.44 89 LEU A C 1
ATOM 693 O O . LEU A 1 89 ? 1.626 9.284 9.068 1.00 91.44 89 LEU A O 1
ATOM 697 N N . ARG A 1 90 ? -0.562 9.567 8.630 1.00 92.69 90 ARG A N 1
ATOM 698 C CA . ARG A 1 90 ? -1.085 8.552 9.546 1.00 92.69 90 ARG A CA 1
ATOM 699 C C . ARG A 1 90 ? -2.041 7.630 8.817 1.00 92.69 90 ARG A C 1
ATOM 701 O O . ARG A 1 90 ? -2.899 8.124 8.091 1.00 92.69 90 ARG A O 1
ATOM 708 N N . ILE A 1 91 ? -1.908 6.333 9.066 1.00 94.62 91 ILE A N 1
ATOM 709 C CA . ILE A 1 91 ? -2.898 5.318 8.699 1.00 94.62 91 ILE A CA 1
ATOM 710 C C . ILE A 1 91 ? -3.299 4.625 9.996 1.00 94.62 91 ILE A C 1
ATOM 712 O O . ILE A 1 91 ? -2.480 3.962 10.633 1.00 94.62 91 ILE A O 1
ATOM 716 N N . LEU A 1 92 ? -4.535 4.837 10.427 1.00 94.25 92 LEU A N 1
ATOM 717 C CA . LEU A 1 92 ? -5.110 4.201 11.602 1.00 94.25 92 LEU A CA 1
ATOM 718 C C . LEU A 1 92 ? -5.863 2.954 11.161 1.00 94.25 92 LEU A C 1
ATOM 720 O O . LEU A 1 92 ? -6.669 3.027 10.238 1.00 94.25 92 LEU A O 1
ATOM 724 N N . VAL A 1 93 ? -5.600 1.838 11.830 1.00 96.25 93 VAL A N 1
ATOM 725 C CA . VAL A 1 93 ? -6.290 0.567 11.612 1.00 96.25 93 VAL A CA 1
ATOM 726 C C . VAL A 1 93 ? -7.147 0.288 12.834 1.00 96.25 93 VAL A C 1
ATOM 728 O O . VAL A 1 93 ? -6.629 0.173 13.952 1.00 96.25 93 VAL A O 1
ATOM 731 N N . LEU A 1 94 ? -8.453 0.208 12.621 1.00 94.94 94 LEU A N 1
ATOM 732 C CA . LEU A 1 94 ? -9.446 -0.158 13.618 1.00 94.94 94 LEU A CA 1
ATOM 733 C C . LEU A 1 94 ? -10.022 -1.528 13.266 1.00 94.94 94 LEU A C 1
ATOM 735 O O . LEU A 1 94 ? -10.248 -1.801 12.092 1.00 94.94 94 LEU A O 1
ATOM 739 N N . SER A 1 95 ? -10.339 -2.336 14.271 1.00 93.56 95 SER A N 1
ATOM 740 C CA . SER A 1 95 ? -11.178 -3.524 14.079 1.00 93.56 95 SER A CA 1
ATOM 741 C C . SER A 1 95 ? -12.356 -3.502 15.048 1.00 93.56 95 SER A C 1
ATOM 743 O O . SER A 1 95 ? -12.339 -2.766 16.045 1.00 93.56 95 SER A O 1
ATOM 745 N N . LYS A 1 96 ? -13.400 -4.273 14.745 1.00 90.06 96 LYS A N 1
ATOM 746 C CA . LYS A 1 96 ? -14.618 -4.323 15.554 1.00 90.06 96 LYS A CA 1
ATOM 747 C C . LYS A 1 96 ? -14.505 -5.413 16.623 1.00 90.06 96 LYS A C 1
ATOM 749 O O . LYS A 1 96 ? -14.257 -6.575 16.331 1.00 90.06 96 LYS A O 1
ATOM 754 N N . GLU A 1 97 ? -14.725 -5.049 17.883 1.00 89.25 97 GLU A N 1
ATOM 755 C CA . GLU A 1 97 ? -14.830 -5.979 19.009 1.00 89.25 97 GLU A CA 1
ATOM 756 C C . GLU A 1 97 ? -16.145 -5.746 19.753 1.00 89.25 97 GLU A C 1
ATOM 758 O O . GLU A 1 97 ? -16.350 -4.677 20.330 1.00 89.25 97 GLU A O 1
ATOM 763 N N . LYS A 1 98 ? -17.029 -6.755 19.796 1.00 83.88 98 LYS A N 1
ATOM 764 C CA . LYS A 1 98 ? -18.313 -6.687 20.531 1.00 83.88 98 LYS A CA 1
ATOM 765 C C . LYS A 1 98 ? -19.053 -5.366 20.258 1.00 83.88 98 LYS A C 1
ATOM 767 O O . LYS A 1 98 ? -19.366 -4.618 21.183 1.00 83.88 98 LYS A O 1
ATOM 772 N N . ASP A 1 99 ? -19.225 -5.071 18.973 1.00 83.12 99 ASP A N 1
ATOM 773 C CA . ASP A 1 99 ? -19.870 -3.873 18.418 1.00 83.12 99 ASP A CA 1
ATOM 774 C C . ASP A 1 99 ? -19.132 -2.538 18.557 1.00 83.12 99 ASP A C 1
ATOM 776 O O . ASP A 1 99 ? -19.618 -1.535 18.046 1.00 83.12 99 ASP A O 1
ATOM 780 N N . ASN A 1 100 ? -17.941 -2.507 19.155 1.00 87.31 100 ASN A N 1
ATOM 781 C CA . ASN A 1 100 ? -17.160 -1.281 19.300 1.00 87.31 100 ASN A CA 1
ATOM 782 C C . ASN A 1 100 ? -15.915 -1.315 18.416 1.00 87.31 100 ASN A C 1
ATOM 784 O O . ASN A 1 100 ? -15.218 -2.327 18.351 1.00 87.31 100 ASN A O 1
ATOM 788 N N . TRP A 1 101 ? -15.597 -0.194 17.775 1.00 91.81 101 TRP A N 1
ATOM 789 C CA . TRP A 1 101 ? -14.322 -0.028 17.085 1.00 91.81 101 TRP A CA 1
ATOM 790 C C . TRP A 1 101 ? -13.183 0.106 18.095 1.00 91.81 101 TRP A C 1
ATOM 792 O O . TRP A 1 101 ? -13.285 0.857 19.063 1.00 91.81 101 TRP A O 1
ATOM 802 N N . ILE A 1 102 ? -12.079 -0.598 17.857 1.00 93.31 102 ILE A N 1
ATOM 803 C CA . ILE A 1 102 ? -10.881 -0.579 18.698 1.00 93.31 102 ILE A CA 1
ATOM 804 C C . ILE A 1 102 ? -9.671 -0.253 17.830 1.00 93.31 102 ILE A C 1
ATOM 806 O O . ILE A 1 102 ? -9.463 -0.872 16.789 1.00 93.31 102 ILE A O 1
ATOM 810 N N . VAL A 1 103 ? -8.836 0.692 18.276 1.00 94.50 103 VAL A N 1
ATOM 811 C CA . VAL A 1 103 ? -7.558 0.984 17.610 1.00 94.50 103 VAL A CA 1
ATOM 812 C C . VAL A 1 103 ? -6.628 -0.209 17.750 1.00 94.50 103 VAL A C 1
ATOM 814 O O . VAL A 1 103 ? -6.225 -0.564 18.857 1.00 94.50 103 VAL A O 1
ATOM 817 N N . LYS A 1 104 ? -6.246 -0.784 16.613 1.00 96.38 104 LYS A N 1
ATOM 818 C CA . LYS A 1 104 ? -5.277 -1.875 16.532 1.00 96.38 104 LYS A CA 1
ATOM 819 C C . LYS A 1 104 ? -3.882 -1.357 16.244 1.00 96.38 104 LYS A C 1
ATOM 821 O O . LYS A 1 104 ? -2.933 -1.737 16.927 1.00 96.38 104 LYS A O 1
ATOM 826 N N . ASN A 1 105 ? -3.759 -0.438 15.286 1.00 96.06 105 ASN A N 1
ATOM 827 C CA . ASN A 1 105 ? -2.472 0.164 14.970 1.00 96.06 105 ASN A CA 1
ATOM 828 C C . ASN A 1 105 ? -2.575 1.591 14.426 1.00 96.06 105 ASN A C 1
ATOM 830 O O . ASN A 1 105 ? -3.607 1.995 13.899 1.00 96.06 105 ASN A O 1
ATOM 834 N N . GLU A 1 106 ? -1.475 2.337 14.524 1.00 94.19 106 GLU A N 1
ATOM 835 C CA . GLU A 1 106 ? -1.287 3.643 13.893 1.00 94.19 106 GLU A CA 1
ATOM 836 C C . GLU A 1 106 ? 0.069 3.660 13.171 1.00 94.19 106 GLU A C 1
ATOM 838 O O . GLU A 1 106 ? 1.125 3.798 13.795 1.00 94.19 106 GLU A O 1
ATOM 843 N N . ILE A 1 107 ? 0.037 3.544 11.844 1.00 96.25 107 ILE A N 1
ATOM 844 C CA . ILE A 1 107 ? 1.221 3.656 10.987 1.00 96.25 107 ILE A CA 1
ATOM 845 C C . ILE A 1 107 ? 1.582 5.136 10.834 1.00 96.25 107 ILE A C 1
ATOM 847 O O . ILE A 1 107 ? 0.708 6.001 10.710 1.00 96.25 107 ILE A O 1
ATOM 851 N N . LYS A 1 108 ? 2.884 5.437 10.839 1.00 94.06 108 LYS A N 1
ATOM 852 C CA . LYS A 1 108 ? 3.424 6.797 10.729 1.00 94.06 108 LYS A CA 1
ATOM 853 C C . LYS A 1 108 ? 4.369 6.875 9.539 1.00 94.06 108 LYS A C 1
ATOM 855 O O . LYS A 1 108 ? 5.411 6.234 9.550 1.00 94.06 108 LYS A O 1
ATOM 860 N N . ASN A 1 109 ? 4.031 7.704 8.555 1.00 91.81 109 ASN A N 1
ATOM 861 C CA . ASN A 1 109 ? 4.844 7.898 7.356 1.00 91.81 109 ASN A CA 1
ATOM 862 C C . ASN A 1 109 ? 5.391 9.323 7.263 1.00 91.81 109 ASN A C 1
ATOM 864 O O . ASN A 1 109 ? 4.760 10.302 7.687 1.00 91.81 109 ASN A O 1
ATOM 868 N N . VAL A 1 110 ? 6.577 9.435 6.664 1.00 88.75 110 VAL A N 1
ATOM 869 C CA . VAL A 1 110 ? 7.155 10.703 6.206 1.00 88.75 110 VAL A CA 1
ATOM 870 C C . VAL A 1 110 ? 6.388 11.263 5.006 1.00 88.75 110 VAL A C 1
ATOM 872 O O . VAL A 1 110 ? 5.566 10.591 4.392 1.00 88.75 110 VAL A O 1
ATOM 875 N N . GLY A 1 111 ? 6.673 12.518 4.662 1.00 88.56 111 GLY A N 1
ATOM 876 C CA . GLY A 1 111 ? 6.142 13.171 3.468 1.00 88.56 111 GLY A CA 1
ATOM 877 C C . GLY A 1 111 ? 5.094 14.243 3.746 1.00 88.56 111 GLY A C 1
ATOM 878 O O . GLY A 1 111 ? 4.817 14.614 4.884 1.00 88.56 111 GLY A O 1
ATOM 879 N N . GLN A 1 112 ? 4.560 14.810 2.670 1.00 87.81 112 GLN A N 1
ATOM 880 C CA . GLN A 1 112 ? 3.670 15.966 2.682 1.00 87.81 112 GLN A CA 1
ATOM 881 C C . GLN A 1 112 ? 2.198 15.586 2.501 1.00 87.81 112 GLN A C 1
ATOM 883 O O . GLN A 1 112 ? 1.334 16.268 3.054 1.00 87.81 112 GLN A O 1
ATOM 888 N N . SER A 1 113 ? 1.902 14.539 1.730 1.00 88.94 113 SER A N 1
ATOM 889 C CA . SER A 1 113 ? 0.543 14.044 1.460 1.00 88.94 113 SER A CA 1
ATOM 890 C C . SER A 1 113 ? 0.582 12.593 0.980 1.00 88.94 113 SER A C 1
ATOM 892 O O . SER A 1 113 ? 1.608 12.147 0.461 1.00 88.94 113 SER A O 1
ATOM 894 N N . PHE A 1 114 ? -0.526 11.868 1.132 1.00 90.62 114 PHE A N 1
ATOM 895 C CA . PHE A 1 114 ? -0.707 10.578 0.470 1.00 90.62 114 PHE A CA 1
ATOM 896 C C . PHE A 1 114 ? -0.845 10.776 -1.048 1.00 90.62 114 PHE A C 1
ATOM 898 O O . PHE A 1 114 ? -1.442 11.750 -1.504 1.00 90.62 114 PHE A O 1
ATOM 905 N N . ASP A 1 115 ? -0.261 9.868 -1.828 1.00 91.88 115 ASP A N 1
ATOM 906 C CA . ASP A 1 115 ? -0.441 9.789 -3.282 1.00 91.88 115 ASP A CA 1
ATOM 907 C C . ASP A 1 115 ? -1.536 8.778 -3.628 1.00 91.88 115 ASP A C 1
ATOM 909 O O . ASP A 1 115 ? -2.521 9.104 -4.286 1.00 91.88 115 ASP A O 1
ATOM 913 N N . LYS A 1 116 ? -1.379 7.536 -3.161 1.00 89.38 116 LYS A N 1
ATOM 914 C CA . LYS A 1 116 ? -2.325 6.449 -3.407 1.00 89.38 116 LYS A CA 1
ATOM 915 C C . LYS A 1 116 ? -2.171 5.373 -2.345 1.00 89.38 116 LYS A C 1
ATOM 917 O O . LYS A 1 116 ? -1.040 4.996 -2.046 1.00 89.38 116 LYS A O 1
ATOM 922 N N . ILE A 1 117 ? -3.289 4.860 -1.840 1.00 93.25 117 ILE A N 1
ATOM 923 C CA . ILE A 1 117 ? -3.323 3.694 -0.955 1.00 93.25 117 ILE A CA 1
ATOM 924 C C . ILE A 1 117 ? -4.097 2.579 -1.656 1.00 93.25 117 ILE A C 1
ATOM 926 O O . ILE A 1 117 ? -5.151 2.828 -2.242 1.00 93.25 117 ILE A O 1
ATOM 930 N N . LEU A 1 118 ? -3.541 1.371 -1.645 1.00 95.38 118 LEU A N 1
ATOM 931 C CA . LEU A 1 118 ? -4.150 0.159 -2.188 1.00 95.38 118 LEU A CA 1
ATOM 932 C C . LEU A 1 118 ? -4.126 -0.954 -1.141 1.00 95.38 118 LEU A C 1
ATOM 934 O O . LEU A 1 118 ? -3.282 -0.946 -0.250 1.00 95.38 118 LEU A O 1
ATOM 938 N N . TYR A 1 119 ? -5.016 -1.927 -1.314 1.00 96.56 119 TYR A N 1
ATOM 939 C CA . TYR A 1 119 ? -5.107 -3.123 -0.482 1.00 96.56 119 TYR A CA 1
ATOM 940 C C . TYR A 1 119 ? -5.059 -4.344 -1.397 1.00 96.56 119 TYR A C 1
ATOM 942 O O . TYR A 1 119 ? -5.904 -4.474 -2.292 1.00 96.56 119 TYR A O 1
ATOM 950 N N . LYS A 1 120 ? -4.016 -5.166 -1.268 1.00 96.75 120 LYS A N 1
ATOM 951 C CA . LYS A 1 120 ? -3.723 -6.279 -2.185 1.00 96.75 120 LYS A CA 1
ATOM 952 C C . LYS A 1 120 ? -3.014 -7.409 -1.448 1.00 96.75 120 LYS A C 1
ATOM 954 O O . LYS A 1 120 ? -2.110 -7.128 -0.678 1.00 96.75 120 LYS A O 1
ATOM 959 N N . ASP A 1 121 ? -3.376 -8.651 -1.758 1.00 96.81 121 ASP A N 1
ATOM 960 C CA . ASP A 1 121 ? -2.675 -9.852 -1.282 1.00 96.81 121 ASP A CA 1
ATOM 961 C C . ASP A 1 121 ? -1.356 -10.041 -2.057 1.00 96.81 121 ASP A C 1
ATOM 963 O O . ASP A 1 121 ? -1.312 -10.620 -3.145 1.00 96.81 121 ASP A O 1
ATOM 967 N N . ILE A 1 122 ? -0.281 -9.454 -1.537 1.00 97.69 122 ILE A N 1
ATOM 968 C CA . ILE A 1 122 ? 1.084 -9.517 -2.076 1.00 97.69 122 ILE A CA 1
ATOM 969 C C . ILE A 1 122 ? 1.817 -10.732 -1.508 1.00 97.69 122 ILE A C 1
ATOM 971 O O . ILE A 1 122 ? 2.667 -11.320 -2.185 1.00 97.69 122 ILE A O 1
ATOM 975 N N . THR A 1 123 ? 1.518 -11.120 -0.269 1.00 96.50 123 THR A N 1
ATOM 976 C CA . THR A 1 123 ? 2.180 -12.255 0.380 1.00 96.50 123 THR A CA 1
ATOM 977 C C . THR A 1 123 ? 1.626 -13.612 -0.069 1.00 96.50 123 THR A C 1
ATOM 979 O O . THR A 1 123 ? 2.329 -14.630 0.021 1.00 96.50 123 THR A O 1
ATOM 982 N N . GLY A 1 124 ? 0.430 -13.624 -0.656 1.00 95.12 124 GLY A N 1
ATOM 983 C CA . GLY A 1 124 ? -0.281 -14.798 -1.145 1.00 95.12 124 GLY A CA 1
ATOM 984 C C . GLY A 1 124 ? -0.844 -15.661 -0.019 1.00 95.12 124 GLY A C 1
ATOM 985 O O . GLY A 1 124 ? -0.937 -16.879 -0.203 1.00 95.12 124 GLY A O 1
ATOM 986 N N . ASP A 1 125 ? -1.102 -15.080 1.156 1.00 94.75 125 ASP A N 1
ATOM 987 C CA . ASP A 1 125 ? -1.649 -15.784 2.321 1.00 94.75 125 ASP A CA 1
ATOM 988 C C . ASP A 1 125 ? -3.168 -15.605 2.486 1.00 94.75 125 ASP A C 1
ATOM 990 O O . ASP A 1 125 ? -3.757 -16.246 3.358 1.00 94.75 125 ASP A O 1
ATOM 994 N N . GLY A 1 126 ? -3.800 -14.843 1.587 1.00 93.50 126 GLY A N 1
ATOM 995 C CA . GLY A 1 126 ? -5.226 -14.532 1.604 1.00 93.50 126 GLY A CA 1
ATOM 996 C C . GLY A 1 126 ? -5.563 -13.232 2.333 1.00 93.50 126 GLY A C 1
ATOM 997 O O . GLY A 1 126 ? -6.678 -12.740 2.165 1.00 93.50 126 GLY A O 1
ATOM 998 N N . ASN A 1 127 ? -4.611 -12.654 3.069 1.00 96.19 127 ASN A N 1
ATOM 999 C CA . ASN A 1 127 ? -4.778 -11.383 3.760 1.00 96.19 127 ASN A CA 1
ATOM 1000 C C . ASN A 1 127 ? -4.318 -10.236 2.853 1.00 96.19 127 ASN A C 1
ATOM 1002 O O . ASN A 1 127 ? -3.509 -10.409 1.941 1.00 96.19 127 ASN A O 1
ATOM 1006 N N . LEU A 1 128 ? -4.850 -9.036 3.074 1.00 97.44 128 LEU A N 1
ATOM 1007 C CA . LEU A 1 128 ? -4.495 -7.872 2.268 1.00 97.44 128 LEU A CA 1
ATOM 1008 C C . LEU A 1 128 ? -3.369 -7.073 2.927 1.00 97.44 128 LEU A C 1
ATOM 1010 O O . LEU A 1 128 ? -3.471 -6.616 4.066 1.00 97.44 128 LEU A O 1
ATOM 1014 N N . GLU A 1 129 ? -2.321 -6.785 2.158 1.00 98.25 129 GLU A N 1
ATOM 1015 C CA . GLU A 1 129 ? -1.322 -5.792 2.531 1.00 98.25 129 GLU A CA 1
ATOM 1016 C C . GLU A 1 129 ? -1.802 -4.369 2.222 1.00 98.25 129 GLU A C 1
ATOM 1018 O O . GLU A 1 129 ? -2.404 -4.099 1.179 1.00 98.25 129 GLU A O 1
ATOM 1023 N N . ILE A 1 130 ? -1.440 -3.426 3.095 1.00 98.25 130 ILE A N 1
ATOM 1024 C CA . ILE A 1 130 ? -1.634 -1.989 2.884 1.00 98.25 130 ILE A CA 1
ATOM 1025 C C . ILE A 1 130 ? -0.445 -1.451 2.087 1.00 98.25 130 ILE A C 1
ATOM 1027 O O . ILE A 1 130 ? 0.676 -1.382 2.588 1.00 98.25 130 ILE A O 1
ATOM 1031 N N . VAL A 1 131 ? -0.692 -1.014 0.857 1.00 98.19 131 VAL A N 1
ATOM 1032 C CA . VAL A 1 131 ? 0.304 -0.405 -0.031 1.00 98.19 131 VAL A CA 1
ATOM 1033 C C . VAL A 1 131 ? 0.126 1.108 0.012 1.00 98.19 131 VAL A C 1
ATOM 1035 O O . VAL A 1 131 ? -0.807 1.643 -0.583 1.00 98.19 131 VAL A O 1
ATOM 1038 N N . ALA A 1 132 ? 1.010 1.808 0.720 1.00 96.88 132 ALA A N 1
ATOM 1039 C CA . ALA A 1 132 ? 0.914 3.238 0.981 1.00 96.88 132 ALA A CA 1
ATOM 1040 C C . ALA A 1 132 ? 1.944 4.036 0.171 1.00 96.88 132 ALA A C 1
ATOM 1042 O O . ALA A 1 132 ? 3.138 4.037 0.462 1.00 96.88 132 ALA A O 1
ATOM 1043 N N . GLY A 1 133 ? 1.467 4.764 -0.836 1.00 95.56 133 GLY A N 1
ATOM 1044 C CA . GLY A 1 133 ? 2.246 5.737 -1.590 1.00 95.56 133 GLY A CA 1
ATOM 1045 C C . GLY A 1 133 ? 2.097 7.148 -1.021 1.00 95.56 133 GLY A C 1
ATOM 1046 O O . GLY A 1 133 ? 0.978 7.600 -0.773 1.00 95.56 133 GLY A O 1
ATOM 1047 N N . PHE A 1 134 ? 3.200 7.881 -0.874 1.00 92.38 134 PHE A N 1
ATOM 1048 C CA . PHE A 1 134 ? 3.220 9.244 -0.334 1.00 92.38 134 PHE A CA 1
ATOM 1049 C C . PHE A 1 134 ? 4.178 10.167 -1.095 1.00 92.38 134 PHE A C 1
ATOM 1051 O O . PHE A 1 134 ? 5.219 9.753 -1.600 1.00 92.38 134 PHE A O 1
ATOM 1058 N N . LYS A 1 135 ? 3.832 11.456 -1.169 1.00 91.69 135 LYS A N 1
ATOM 1059 C CA . LYS A 1 135 ? 4.666 12.507 -1.774 1.00 91.69 135 LYS A CA 1
ATOM 1060 C C . LYS A 1 135 ? 5.624 13.056 -0.725 1.00 91.69 135 LYS A C 1
ATOM 1062 O O . LYS A 1 135 ? 5.169 13.545 0.308 1.00 91.69 135 LYS A O 1
ATOM 1067 N N . VAL A 1 136 ? 6.932 13.005 -0.974 1.00 83.25 136 VAL A N 1
ATOM 1068 C CA . VAL A 1 136 ? 7.957 13.426 0.000 1.00 83.25 136 VAL A CA 1
ATOM 1069 C C . VAL A 1 136 ? 8.338 14.907 -0.160 1.00 83.25 136 VAL A C 1
ATOM 1071 O O . VAL A 1 136 ? 8.669 15.556 0.831 1.00 83.25 136 VAL A O 1
ATOM 1074 N N . GLY A 1 137 ? 8.210 15.475 -1.364 1.00 73.62 137 GLY A N 1
ATOM 1075 C CA . GLY A 1 137 ? 8.468 16.892 -1.651 1.00 73.62 137 GLY A CA 1
ATOM 1076 C C . GLY A 1 137 ? 7.694 17.414 -2.870 1.00 73.62 137 GLY A C 1
ATOM 1077 O O . GLY A 1 137 ? 6.926 16.673 -3.479 1.00 73.62 137 GLY A O 1
ATOM 1078 N N . GLU A 1 138 ? 7.908 18.687 -3.225 1.00 64.56 138 GLU A N 1
ATOM 1079 C CA . GLU A 1 138 ? 7.156 19.382 -4.289 1.00 64.56 138 GLU A CA 1
ATOM 1080 C C . GLU A 1 138 ? 7.486 18.883 -5.707 1.00 64.56 138 GLU A C 1
ATOM 1082 O O . GLU A 1 138 ? 6.610 18.885 -6.568 1.00 64.56 138 GLU A O 1
ATOM 1087 N N . ASN A 1 139 ? 8.710 18.386 -5.934 1.00 57.56 139 ASN A N 1
ATOM 1088 C CA . ASN A 1 139 ? 9.205 17.981 -7.253 1.00 57.56 139 ASN A CA 1
ATOM 1089 C C . ASN A 1 139 ? 9.569 16.483 -7.275 1.00 57.56 139 ASN A C 1
ATOM 1091 O O . ASN A 1 139 ? 10.713 16.107 -7.066 1.00 57.56 139 ASN A O 1
ATOM 1095 N N . THR A 1 140 ? 8.580 15.628 -7.533 1.00 62.69 140 THR A N 1
ATOM 1096 C CA . THR A 1 140 ? 8.720 14.232 -8.017 1.00 62.69 140 THR A CA 1
ATOM 1097 C C . THR A 1 140 ? 9.123 13.090 -7.072 1.00 62.69 140 THR A C 1
ATOM 1099 O O . THR A 1 140 ? 8.728 11.962 -7.366 1.00 62.69 1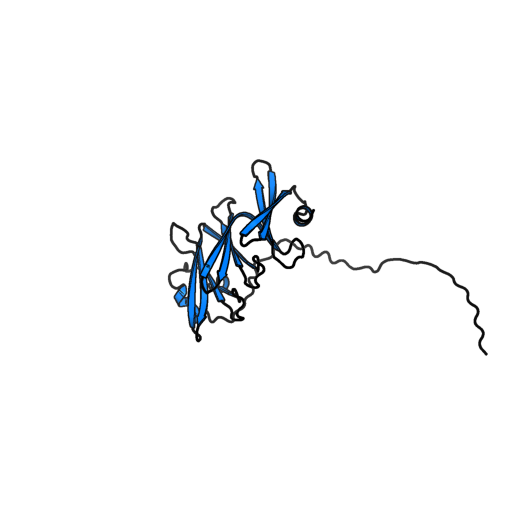40 THR A O 1
ATOM 1102 N N . SER A 1 141 ? 9.787 13.291 -5.929 1.00 75.81 141 SER A N 1
ATOM 1103 C CA . SER A 1 141 ? 10.113 12.143 -5.054 1.00 75.81 141 SER A CA 1
ATOM 1104 C C . SER A 1 141 ? 8.881 11.597 -4.317 1.00 75.81 141 SER A C 1
ATOM 1106 O O . SER A 1 141 ? 8.380 12.221 -3.372 1.00 75.81 141 SER A O 1
ATOM 1108 N N . LYS A 1 142 ? 8.409 10.412 -4.720 1.00 92.50 142 LYS A N 1
ATOM 1109 C CA . LYS A 1 142 ? 7.378 9.646 -4.006 1.00 92.50 142 LYS A CA 1
ATOM 1110 C C . LYS A 1 142 ? 7.993 8.426 -3.330 1.00 92.50 142 LYS A C 1
ATOM 1112 O O . LYS A 1 142 ? 8.839 7.757 -3.920 1.00 92.50 142 LYS A O 1
ATOM 1117 N N . GLY A 1 143 ? 7.558 8.152 -2.107 1.00 93.75 143 GLY A N 1
ATOM 1118 C CA . GLY A 1 143 ? 7.902 6.944 -1.364 1.00 93.75 143 GLY A CA 1
ATOM 1119 C C . GLY A 1 143 ? 6.735 5.964 -1.353 1.00 93.75 143 GLY A C 1
ATOM 1120 O O . GLY A 1 143 ? 5.573 6.378 -1.403 1.00 93.75 143 GLY A O 1
ATOM 1121 N N . LEU A 1 144 ? 7.056 4.678 -1.322 1.00 96.62 144 LEU A N 1
ATOM 1122 C CA . LEU A 1 144 ? 6.135 3.562 -1.170 1.00 96.62 144 LEU A CA 1
ATOM 1123 C C . LEU A 1 144 ? 6.542 2.775 0.068 1.00 96.62 144 LEU A C 1
ATOM 1125 O O . LEU A 1 144 ? 7.693 2.360 0.160 1.00 96.62 144 LEU A O 1
ATOM 1129 N N . SER A 1 145 ? 5.580 2.500 0.936 1.00 97.81 145 SER A N 1
ATOM 1130 C CA . SER A 1 145 ? 5.712 1.504 1.995 1.00 97.81 145 SER A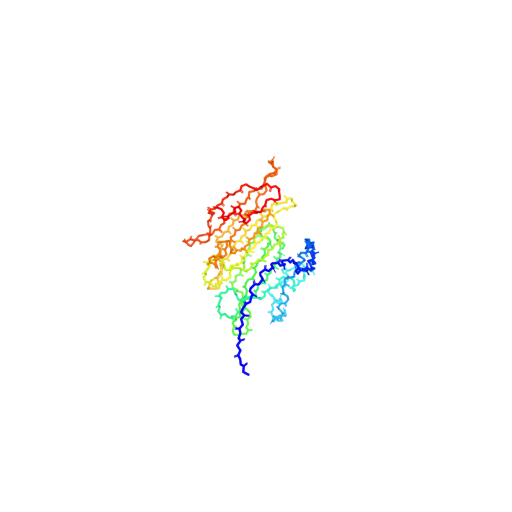 CA 1
ATOM 1131 C C . SER A 1 145 ? 4.620 0.451 1.846 1.00 97.81 145 SER A C 1
ATOM 1133 O O . SER A 1 145 ? 3.494 0.780 1.468 1.00 97.81 145 SER A O 1
ATOM 1135 N N . ILE A 1 146 ? 4.934 -0.809 2.139 1.00 98.56 146 ILE A N 1
ATOM 1136 C CA . ILE A 1 146 ? 3.967 -1.914 2.132 1.00 98.56 146 ILE A CA 1
ATOM 1137 C C . ILE A 1 146 ? 3.951 -2.553 3.510 1.00 98.56 146 ILE A C 1
ATOM 1139 O O . ILE A 1 146 ? 4.998 -2.935 4.036 1.00 98.56 146 ILE A O 1
ATOM 1143 N N . TYR A 1 147 ? 2.754 -2.680 4.073 1.00 98.50 147 TYR A N 1
ATOM 1144 C CA . TYR A 1 147 ? 2.540 -3.207 5.410 1.00 98.50 147 TYR A CA 1
ATOM 1145 C C . TYR A 1 147 ? 1.702 -4.475 5.364 1.00 98.50 147 TYR A C 1
ATOM 1147 O O . TYR A 1 147 ? 0.594 -4.461 4.830 1.00 98.50 147 TYR A O 1
ATOM 1155 N N . ARG A 1 148 ? 2.197 -5.538 5.995 1.00 97.25 148 ARG A N 1
ATOM 1156 C CA . ARG A 1 148 ? 1.398 -6.722 6.320 1.00 97.25 148 ARG A CA 1
ATOM 1157 C C . ARG A 1 148 ? 0.607 -6.465 7.593 1.00 97.25 148 ARG A C 1
ATOM 1159 O O . ARG A 1 148 ? 1.168 -5.919 8.544 1.00 97.25 148 ARG A O 1
ATOM 1166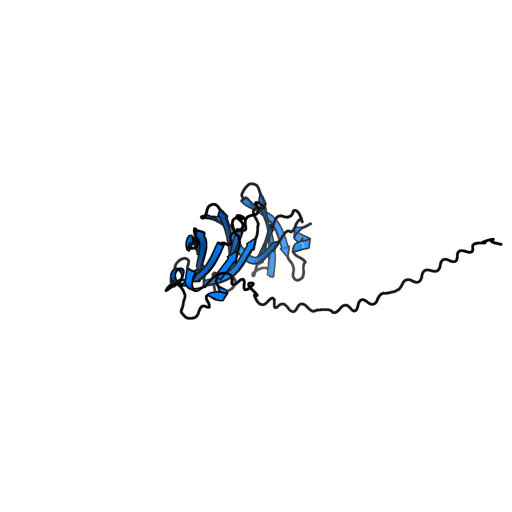 N N . TYR A 1 149 ? -0.659 -6.872 7.623 1.00 96.00 149 TYR A N 1
ATOM 1167 C CA . TYR A 1 149 ? -1.508 -6.819 8.811 1.00 96.00 149 TYR A CA 1
ATOM 1168 C C . TYR A 1 149 ? -1.804 -8.232 9.317 1.00 96.00 149 TYR A C 1
ATOM 1170 O O . TYR A 1 149 ? -2.271 -9.084 8.568 1.00 96.00 149 TYR A O 1
ATOM 1178 N N . LYS A 1 150 ? -1.473 -8.502 10.581 1.00 91.06 150 LYS A N 1
ATOM 1179 C CA . LYS A 1 150 ? -1.694 -9.805 11.212 1.00 91.06 150 LYS A CA 1
ATOM 1180 C C . LYS A 1 150 ? -1.811 -9.669 12.723 1.00 91.06 150 LYS A C 1
ATOM 1182 O O . LYS A 1 150 ? -1.033 -8.939 13.341 1.00 91.06 150 LYS A O 1
ATOM 1187 N N . ASP A 1 151 ? -2.753 -10.394 13.324 1.00 90.25 151 ASP A N 1
ATOM 1188 C CA . ASP A 1 151 ? -2.973 -10.433 14.776 1.00 90.25 151 ASP A CA 1
ATOM 1189 C C . ASP A 1 151 ? -3.131 -9.025 15.393 1.00 90.25 151 ASP A C 1
ATOM 1191 O O . ASP A 1 151 ? -2.586 -8.714 16.459 1.00 90.25 151 ASP A O 1
ATOM 1195 N N . GLY A 1 152 ? -3.828 -8.125 14.688 1.00 90.75 152 GLY A N 1
ATOM 1196 C CA . GLY A 1 152 ? -4.025 -6.743 15.126 1.00 90.75 152 GLY A CA 1
ATOM 1197 C C . GLY A 1 152 ? -2.795 -5.837 15.001 1.00 90.75 152 GLY A C 1
ATOM 1198 O O . GLY A 1 152 ? -2.808 -4.724 15.525 1.00 90.75 152 GLY A O 1
ATOM 1199 N N . LYS A 1 153 ? -1.716 -6.282 14.350 1.00 95.06 153 LYS A N 1
ATOM 1200 C CA . LYS A 1 153 ? -0.463 -5.529 14.211 1.00 95.06 153 LYS A CA 1
ATOM 1201 C C . LYS A 1 153 ? -0.089 -5.355 12.750 1.00 95.06 153 LYS A C 1
ATOM 1203 O O . LYS A 1 153 ? -0.359 -6.212 11.921 1.00 95.06 153 LYS A O 1
ATOM 1208 N N . THR A 1 154 ? 0.585 -4.248 12.457 1.00 96.50 154 THR A N 1
ATOM 1209 C CA . THR A 1 154 ? 1.147 -3.971 11.131 1.00 96.50 154 THR A CA 1
ATOM 1210 C C . THR A 1 154 ? 2.663 -4.111 11.177 1.00 96.50 154 THR A C 1
ATOM 1212 O O . THR A 1 154 ? 3.301 -3.631 12.115 1.00 96.50 154 THR A O 1
ATOM 1215 N N . GLU A 1 155 ? 3.236 -4.714 10.146 1.00 97.19 155 GLU A N 1
ATOM 1216 C CA . GLU A 1 155 ? 4.677 -4.868 9.937 1.00 97.19 155 GLU A CA 1
ATOM 1217 C C . GLU A 1 155 ? 5.038 -4.291 8.568 1.00 97.19 155 GLU A C 1
ATOM 1219 O O . GLU A 1 155 ? 4.427 -4.668 7.572 1.00 97.19 155 GLU A O 1
ATOM 1224 N N . GLU A 1 156 ? 6.013 -3.379 8.502 1.00 97.88 156 GLU A N 1
ATOM 1225 C CA . GLU A 1 156 ? 6.535 -2.901 7.217 1.00 97.88 156 GLU A CA 1
ATOM 1226 C C . GLU A 1 156 ? 7.401 -3.989 6.588 1.00 97.88 156 GLU A C 1
ATOM 1228 O O . GLU A 1 156 ? 8.420 -4.387 7.152 1.00 97.88 156 GLU A O 1
ATOM 1233 N N . ILE A 1 157 ? 6.981 -4.480 5.426 1.00 98.06 157 ILE A N 1
ATOM 1234 C CA . ILE A 1 157 ? 7.661 -5.564 4.708 1.00 98.06 157 ILE A CA 1
ATOM 1235 C C . ILE A 1 157 ? 8.421 -5.064 3.476 1.00 98.06 157 ILE A C 1
ATOM 1237 O O . ILE A 1 157 ? 9.166 -5.829 2.861 1.00 98.06 157 ILE A O 1
ATOM 1241 N N . PHE A 1 158 ? 8.223 -3.800 3.092 1.00 98.38 158 PHE A N 1
ATOM 1242 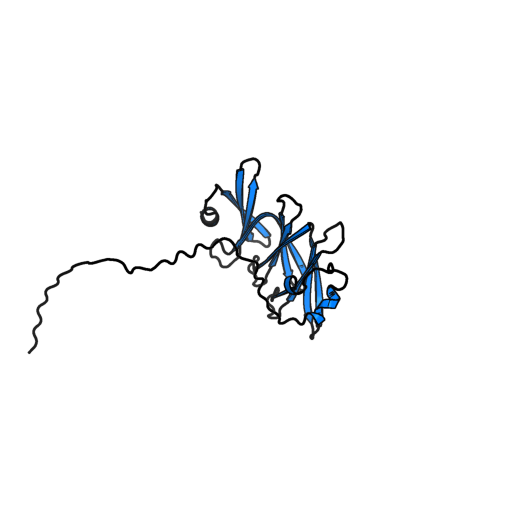C CA . PHE A 1 158 ? 8.881 -3.184 1.946 1.00 98.38 158 PHE A CA 1
ATOM 1243 C C . PHE A 1 158 ? 8.833 -1.656 2.024 1.00 98.38 158 PHE A C 1
ATOM 1245 O O . PHE A 1 158 ? 7.791 -1.091 2.352 1.00 98.38 158 PHE A O 1
ATOM 1252 N N . GLU A 1 159 ? 9.932 -1.008 1.640 1.00 96.75 159 GLU A N 1
ATOM 1253 C CA . GLU A 1 159 ? 10.029 0.440 1.447 1.00 96.75 159 GLU A CA 1
ATOM 1254 C C . GLU A 1 159 ? 10.903 0.730 0.216 1.00 96.75 159 GLU A C 1
ATOM 1256 O O . GLU A 1 159 ? 11.981 0.149 0.061 1.00 96.75 159 GLU A O 1
ATOM 1261 N N . ASP A 1 160 ? 10.451 1.621 -0.669 1.00 95.62 160 ASP A N 1
ATOM 1262 C CA . ASP A 1 160 ? 11.234 2.106 -1.812 1.00 95.62 160 ASP A CA 1
ATOM 1263 C C . ASP A 1 160 ? 10.668 3.445 -2.338 1.00 95.62 160 ASP A C 1
ATOM 1265 O O . ASP A 1 160 ? 9.703 3.991 -1.804 1.00 95.62 160 ASP A O 1
ATOM 1269 N N . TYR A 1 161 ? 11.244 3.992 -3.407 1.00 93.50 161 TYR A N 1
ATOM 1270 C CA . TYR A 1 161 ? 10.733 5.165 -4.119 1.00 93.50 161 TYR A CA 1
ATOM 1271 C C . TYR A 1 161 ? 10.200 4.808 -5.508 1.00 93.50 161 TYR A C 1
ATOM 1273 O O . TYR A 1 161 ? 10.587 3.804 -6.112 1.00 93.50 161 TYR A O 1
ATOM 1281 N N . TYR A 1 162 ? 9.326 5.656 -6.049 1.00 93.62 162 TYR A N 1
ATOM 1282 C CA . TYR A 1 162 ? 8.764 5.461 -7.385 1.00 93.62 162 TYR A CA 1
ATOM 1283 C C . TYR A 1 162 ? 8.398 6.777 -8.076 1.00 93.62 162 TYR A C 1
ATOM 1285 O O . TYR A 1 162 ? 8.042 7.765 -7.441 1.00 93.62 162 TYR A O 1
ATOM 1293 N N . SER A 1 163 ? 8.394 6.743 -9.406 1.00 91.38 163 SER A N 1
ATOM 1294 C CA . SER A 1 163 ? 7.657 7.678 -10.261 1.00 91.38 163 SER A CA 1
ATOM 1295 C C . SER A 1 163 ? 6.229 7.184 -10.502 1.00 91.38 163 SER A C 1
ATOM 1297 O O . SER A 1 163 ? 5.260 7.942 -10.394 1.00 91.38 163 SER A O 1
ATOM 1299 N N . LYS A 1 164 ? 6.084 5.881 -10.787 1.00 91.25 164 LYS A N 1
ATOM 1300 C CA . LYS A 1 164 ? 4.802 5.158 -10.885 1.00 91.25 164 LYS A CA 1
ATOM 1301 C C . LYS A 1 164 ? 4.946 3.769 -10.269 1.00 91.25 164 LYS A C 1
ATOM 1303 O O . LYS A 1 164 ? 6.034 3.206 -10.314 1.00 91.25 164 LYS A O 1
ATOM 1308 N N . TYR A 1 165 ? 3.858 3.203 -9.762 1.00 95.00 165 TYR A N 1
ATOM 1309 C CA . TYR A 1 165 ? 3.834 1.800 -9.358 1.00 95.00 165 TYR A CA 1
ATOM 1310 C C . TYR A 1 165 ? 2.542 1.113 -9.793 1.00 95.00 165 TYR A C 1
ATOM 1312 O O . TYR A 1 165 ? 1.512 1.765 -9.986 1.00 95.00 165 TYR A O 1
ATOM 1320 N N . VAL A 1 166 ? 2.619 -0.205 -9.945 1.00 94.81 166 VAL A N 1
ATOM 1321 C CA . VAL A 1 166 ? 1.487 -1.096 -10.216 1.00 94.81 166 VAL A CA 1
ATOM 1322 C C . VAL A 1 166 ? 1.615 -2.311 -9.304 1.00 94.81 166 VAL A C 1
ATOM 1324 O O . VAL A 1 166 ? 2.725 -2.764 -9.036 1.00 94.81 166 VAL A O 1
ATOM 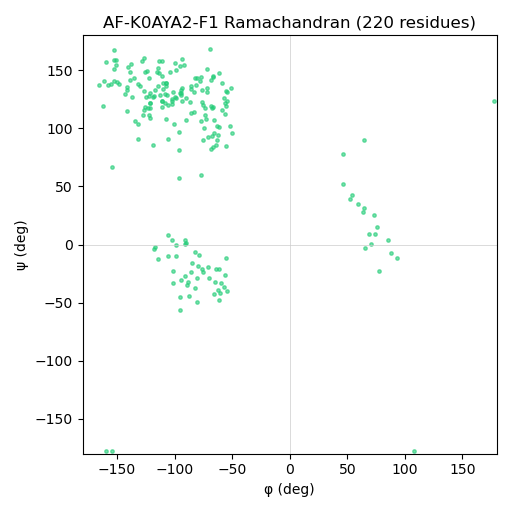1327 N N . VAL A 1 167 ? 0.481 -2.814 -8.821 1.00 96.75 167 VAL A N 1
ATOM 1328 C CA . VAL A 1 167 ? 0.395 -4.082 -8.092 1.00 96.75 167 VAL A CA 1
ATOM 1329 C C . VAL A 1 167 ? -0.575 -4.974 -8.855 1.00 96.75 167 VAL A C 1
ATOM 1331 O O . VAL A 1 167 ? -1.769 -4.666 -8.913 1.00 96.75 167 VAL A O 1
ATOM 1334 N N . GLU A 1 168 ? -0.051 -6.006 -9.508 1.00 94.75 168 GLU A N 1
ATOM 1335 C CA . GLU A 1 168 ? -0.819 -6.923 -10.354 1.00 94.75 168 GLU A CA 1
ATOM 1336 C C . GLU A 1 168 ? -0.159 -8.303 -10.415 1.00 94.75 168 GLU A C 1
ATOM 1338 O O . GLU A 1 168 ? 1.042 -8.427 -10.197 1.00 94.75 168 GLU A O 1
ATOM 1343 N N . ASP A 1 169 ? -0.940 -9.321 -10.768 1.00 94.50 169 ASP A N 1
ATOM 1344 C CA . ASP A 1 169 ? -0.428 -10.649 -11.11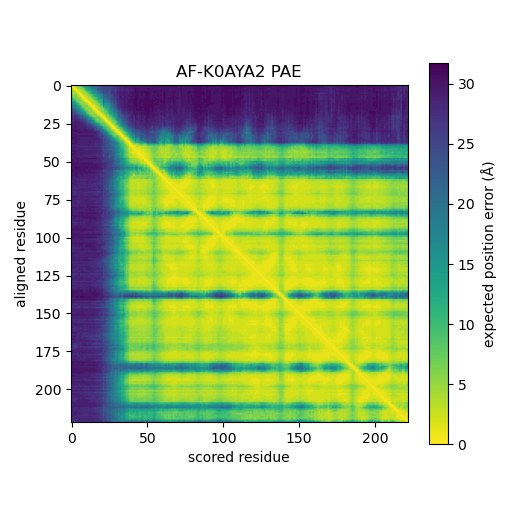3 1.00 94.50 169 ASP A CA 1
ATOM 1345 C C . ASP A 1 169 ? 0.208 -10.607 -12.517 1.00 94.50 169 ASP A C 1
ATOM 1347 O O . ASP A 1 169 ? -0.463 -10.554 -13.568 1.00 94.50 169 ASP A O 1
ATOM 1351 N N . VAL A 1 170 ? 1.538 -10.529 -12.538 1.00 93.38 170 VAL A N 1
ATOM 1352 C CA . VAL A 1 170 ? 2.315 -10.377 -13.765 1.00 93.38 170 VAL A CA 1
ATOM 1353 C C . VAL A 1 170 ? 2.467 -11.727 -14.437 1.00 93.38 170 VAL A C 1
ATOM 1355 O O . VAL A 1 170 ? 2.184 -11.813 -15.634 1.00 93.38 170 VAL A O 1
ATOM 1358 N N . ASP A 1 171 ? 2.880 -12.763 -13.712 1.00 91.38 171 ASP A N 1
ATOM 1359 C CA . ASP A 1 171 ? 3.181 -14.084 -14.276 1.00 91.38 171 ASP A CA 1
ATOM 1360 C C . ASP A 1 171 ? 1.995 -15.063 -14.291 1.00 91.38 171 ASP A C 1
ATOM 1362 O O . ASP A 1 171 ? 2.113 -16.162 -14.834 1.00 91.38 171 ASP A O 1
ATOM 1366 N N . SER A 1 172 ? 0.814 -14.604 -13.871 1.00 92.00 172 SER A N 1
ATOM 1367 C CA . SER A 1 172 ? -0.444 -15.363 -13.857 1.00 92.00 172 SER A CA 1
ATOM 1368 C C . SER A 1 172 ? -0.415 -16.565 -12.907 1.00 92.00 172 SER A C 1
ATOM 1370 O O . SER A 1 172 ? -1.058 -17.581 -13.189 1.00 92.00 172 SER A O 1
ATOM 1372 N N . ASP A 1 173 ? 0.335 -16.469 -11.803 1.00 90.44 173 ASP A N 1
ATOM 1373 C CA . ASP A 1 173 ? 0.403 -17.500 -10.759 1.00 90.44 173 ASP A CA 1
ATOM 1374 C C . ASP A 1 173 ? -0.621 -17.303 -9.622 1.00 90.44 173 ASP A C 1
ATOM 1376 O O . ASP A 1 173 ? -0.695 -18.123 -8.702 1.00 90.44 173 ASP A O 1
ATOM 1380 N N . GLY A 1 174 ? -1.443 -16.253 -9.711 1.00 88.94 174 GLY A N 1
ATOM 1381 C CA . GLY A 1 174 ? -2.456 -15.883 -8.728 1.00 88.94 174 GLY A CA 1
ATOM 1382 C C . GLY A 1 174 ? -1.946 -14.976 -7.607 1.00 88.94 174 GLY A C 1
ATOM 1383 O O . GLY A 1 174 ? -2.764 -14.488 -6.827 1.00 88.94 174 GLY A O 1
ATOM 1384 N N . LYS A 1 175 ? -0.637 -14.716 -7.514 1.00 91.75 175 LYS A N 1
ATOM 1385 C CA . LYS A 1 175 ? -0.039 -13.811 -6.524 1.00 91.75 175 LYS A CA 1
ATOM 1386 C C . LYS A 1 175 ? 0.214 -12.448 -7.144 1.00 91.75 175 LYS A C 1
ATOM 1388 O O . LYS A 1 175 ? 0.406 -12.317 -8.345 1.00 91.75 175 LYS A O 1
ATOM 1393 N N . GLN A 1 176 ? 0.164 -11.403 -6.325 1.00 96.31 176 GLN A N 1
ATOM 1394 C CA . GLN A 1 176 ? 0.435 -10.057 -6.815 1.00 96.31 176 GLN A CA 1
ATOM 1395 C C . GLN A 1 176 ? 1.940 -9.769 -6.780 1.00 96.31 176 GLN A C 1
ATOM 1397 O O . GLN A 1 176 ? 2.602 -9.958 -5.759 1.00 96.31 176 GLN A O 1
ATOM 1402 N N . GLU A 1 177 ? 2.470 -9.218 -7.867 1.00 97.56 177 GLU A N 1
ATOM 1403 C CA . GLU A 1 177 ? 3.790 -8.602 -7.899 1.00 97.56 177 GLU A CA 1
ATOM 1404 C C . GLU A 1 177 ? 3.697 -7.080 -7.795 1.00 97.56 177 GLU A C 1
ATOM 1406 O O . GLU A 1 177 ? 2.702 -6.456 -8.168 1.00 97.56 177 GLU A O 1
ATOM 1411 N N . VAL A 1 178 ? 4.786 -6.466 -7.332 1.00 98.31 178 VAL A N 1
ATOM 1412 C CA . VAL A 1 178 ? 4.926 -5.009 -7.274 1.00 98.31 178 VAL A CA 1
ATOM 1413 C C . VAL A 1 178 ? 5.875 -4.557 -8.375 1.00 98.31 178 VAL A C 1
ATOM 1415 O O . VAL A 1 178 ? 7.044 -4.940 -8.408 1.00 98.31 178 VAL A O 1
ATOM 1418 N N . ILE A 1 179 ? 5.380 -3.714 -9.277 1.00 97.44 179 ILE A N 1
ATOM 1419 C CA . ILE A 1 179 ? 6.178 -3.063 -10.315 1.00 97.44 179 ILE A CA 1
ATOM 1420 C C . ILE A 1 179 ? 6.439 -1.625 -9.889 1.00 97.44 179 ILE A C 1
ATOM 1422 O O . ILE A 1 179 ? 5.494 -0.857 -9.706 1.00 97.44 179 ILE A O 1
ATOM 1426 N N . LEU A 1 180 ? 7.710 -1.235 -9.809 1.00 96.12 180 LEU A N 1
ATOM 1427 C CA . LEU A 1 180 ? 8.122 0.154 -9.609 1.00 96.12 180 LEU A CA 1
ATOM 1428 C C . LEU A 1 180 ? 8.739 0.709 -10.888 1.00 96.12 180 LEU A C 1
ATOM 1430 O O . LEU A 1 180 ? 9.656 0.112 -11.449 1.00 96.12 180 LEU A O 1
ATOM 1434 N N . ILE A 1 181 ? 8.266 1.874 -11.323 1.00 93.25 181 ILE A N 1
ATOM 1435 C CA . ILE A 1 181 ? 8.901 2.684 -12.362 1.00 93.25 181 ILE A CA 1
ATOM 1436 C C . ILE A 1 181 ? 9.694 3.788 -11.686 1.00 93.25 181 ILE A C 1
ATOM 1438 O O . ILE A 1 181 ? 9.133 4.542 -10.890 1.00 93.25 181 ILE A O 1
ATOM 1442 N N . LYS A 1 182 ? 10.971 3.907 -12.035 1.00 92.00 182 LYS A N 1
ATOM 1443 C CA . LYS A 1 182 ? 11.888 4.937 -11.543 1.00 92.00 182 LYS A CA 1
ATOM 1444 C C . LYS A 1 182 ? 12.432 5.719 -12.728 1.00 92.00 182 LYS A C 1
ATOM 1446 O O . LYS A 1 182 ? 13.082 5.134 -13.593 1.00 92.00 182 LYS A O 1
ATOM 1451 N N . ASP A 1 183 ? 12.139 7.011 -12.780 1.00 87.69 183 ASP A N 1
ATOM 1452 C CA . ASP A 1 183 ? 12.655 7.879 -13.836 1.00 87.69 183 ASP A CA 1
ATOM 1453 C C . ASP A 1 183 ? 14.068 8.356 -13.486 1.00 87.69 183 ASP A C 1
ATOM 1455 O O . ASP A 1 183 ? 14.324 8.836 -12.382 1.00 87.69 183 ASP A O 1
ATOM 1459 N N . ASP A 1 184 ? 14.983 8.237 -14.443 1.00 78.75 184 ASP A N 1
ATOM 1460 C CA . ASP A 1 184 ? 16.281 8.897 -14.420 1.00 78.75 184 ASP A CA 1
ATOM 1461 C C . ASP A 1 184 ? 16.178 10.194 -15.229 1.00 78.75 184 ASP A C 1
ATOM 1463 O O . ASP A 1 184 ? 16.283 10.209 -16.461 1.00 78.75 184 ASP A O 1
ATOM 1467 N N . GLU A 1 185 ? 15.966 11.301 -14.514 1.00 69.12 185 GLU A N 1
ATOM 1468 C CA . GLU A 1 185 ? 15.855 12.638 -15.102 1.00 69.12 185 GLU A CA 1
ATOM 1469 C C . GLU A 1 185 ? 17.132 13.076 -15.846 1.00 69.12 185 GLU A C 1
ATOM 1471 O O . GLU A 1 185 ? 17.062 13.948 -16.711 1.00 69.12 185 GLU A O 1
ATOM 1476 N N . ARG A 1 186 ? 18.302 12.480 -15.557 1.00 68.19 186 ARG A N 1
ATOM 1477 C CA . ARG A 1 186 ? 19.577 12.849 -16.200 1.00 68.19 186 ARG A CA 1
ATOM 1478 C C . ARG A 1 186 ? 19.746 12.176 -17.553 1.00 68.19 186 ARG A C 1
ATOM 1480 O O . ARG A 1 186 ? 20.293 12.785 -18.469 1.00 68.19 186 ARG A O 1
ATOM 1487 N N . GLU A 1 187 ? 19.297 10.931 -17.672 1.00 69.50 187 GLU A N 1
ATOM 1488 C CA . GLU A 1 187 ? 19.428 10.148 -18.905 1.00 69.50 187 GLU A CA 1
ATOM 1489 C C . GLU A 1 187 ? 18.159 10.139 -19.769 1.00 69.50 187 GLU A C 1
ATOM 1491 O O . GLU A 1 187 ? 18.203 9.662 -20.906 1.00 69.50 187 GLU A O 1
ATOM 1496 N N . GLY A 1 188 ? 17.030 10.648 -19.258 1.00 75.12 188 GLY A N 1
ATOM 1497 C CA . GLY A 1 188 ? 15.736 10.593 -19.946 1.00 75.12 188 GLY A CA 1
ATOM 1498 C C . GLY A 1 188 ? 15.234 9.158 -20.138 1.00 75.12 188 GLY A C 1
ATOM 1499 O O . GLY A 1 188 ? 14.538 8.862 -21.112 1.00 75.12 188 GLY A O 1
ATOM 1500 N N . LYS A 1 189 ? 15.637 8.252 -19.242 1.00 82.31 189 LYS A N 1
ATOM 1501 C CA . LYS A 1 189 ? 15.277 6.831 -19.249 1.00 82.31 189 LYS A CA 1
ATOM 1502 C C . LYS A 1 189 ? 14.439 6.519 -18.022 1.00 82.31 189 LYS A C 1
ATOM 1504 O O . LYS A 1 189 ? 14.639 7.121 -16.974 1.00 82.31 189 LYS A O 1
ATOM 1509 N N . SER A 1 190 ? 13.575 5.520 -18.128 1.00 89.88 190 SER A N 1
ATOM 1510 C CA . SER A 1 190 ? 12.891 4.956 -16.964 1.00 89.88 190 SER A CA 1
ATOM 1511 C C . SER A 1 190 ? 13.358 3.524 -16.747 1.00 89.88 190 SER A C 1
ATOM 1513 O O . SER A 1 190 ? 13.677 2.806 -17.695 1.00 89.88 190 SER A O 1
ATOM 1515 N N . ILE A 1 191 ? 13.398 3.091 -15.496 1.00 92.69 191 ILE A N 1
ATOM 1516 C CA . ILE A 1 191 ? 13.705 1.719 -15.107 1.00 92.69 191 ILE A CA 1
ATOM 1517 C C . ILE A 1 191 ? 12.439 1.113 -14.509 1.00 92.69 191 ILE A C 1
ATOM 1519 O O . ILE A 1 191 ? 11.848 1.701 -13.607 1.00 92.69 191 ILE A O 1
ATOM 1523 N N . ALA A 1 192 ? 12.031 -0.058 -14.998 1.00 94.88 192 ALA A N 1
ATOM 1524 C CA . ALA A 1 192 ? 11.028 -0.894 -14.347 1.00 94.88 192 ALA A CA 1
ATOM 1525 C C . ALA A 1 192 ? 11.714 -1.946 -13.486 1.00 94.88 192 ALA A C 1
ATOM 1527 O O . ALA A 1 192 ? 12.583 -2.669 -13.971 1.00 94.88 192 ALA A O 1
ATOM 1528 N N . GLN A 1 193 ? 11.279 -2.068 -12.239 1.00 96.88 193 GLN A N 1
ATOM 1529 C CA . GLN A 1 193 ? 11.713 -3.091 -11.298 1.00 96.88 193 GLN A CA 1
ATOM 1530 C C . GLN A 1 193 ? 10.508 -3.938 -10.898 1.00 96.88 193 GLN A C 1
ATOM 1532 O O . GLN A 1 193 ? 9.494 -3.391 -10.474 1.00 96.88 193 GLN A O 1
ATOM 1537 N N . LEU A 1 194 ? 10.625 -5.257 -11.040 1.00 97.81 194 LEU A N 1
ATOM 1538 C CA . LEU A 1 194 ? 9.610 -6.224 -10.629 1.00 97.81 194 LEU A CA 1
ATOM 1539 C C . LEU A 1 194 ? 10.032 -6.867 -9.312 1.00 97.81 194 LEU A C 1
ATOM 1541 O O . LEU A 1 194 ? 11.123 -7.440 -9.218 1.00 97.81 194 LEU A O 1
ATOM 1545 N N . TYR A 1 195 ? 9.154 -6.795 -8.322 1.00 98.38 195 TYR A N 1
ATOM 1546 C CA . TYR A 1 195 ? 9.328 -7.374 -7.001 1.00 98.38 195 TYR A CA 1
ATOM 1547 C C . TYR A 1 195 ? 8.297 -8.476 -6.772 1.00 98.38 195 TYR A C 1
ATOM 1549 O O . TYR A 1 195 ? 7.120 -8.296 -7.078 1.00 98.38 195 TYR A O 1
ATOM 1557 N N . LYS A 1 196 ? 8.745 -9.599 -6.206 1.00 97.69 196 LYS A N 1
ATOM 1558 C CA . LYS A 1 196 ? 7.900 -10.761 -5.906 1.00 97.69 196 LYS A CA 1
ATOM 1559 C C . LYS A 1 196 ? 8.139 -11.240 -4.480 1.00 97.69 196 LYS A C 1
ATOM 1561 O O . LYS A 1 196 ? 9.286 -11.269 -4.014 1.00 97.69 196 LYS A O 1
ATOM 1566 N N . TRP A 1 197 ? 7.061 -11.595 -3.786 1.00 97.62 197 TRP A N 1
ATOM 1567 C CA . TRP A 1 197 ? 7.143 -12.151 -2.441 1.00 97.62 197 TRP A CA 1
ATOM 1568 C C . TRP A 1 197 ? 7.604 -13.606 -2.496 1.00 97.62 197 TRP A C 1
ATOM 1570 O O . TRP A 1 197 ? 6.963 -14.468 -3.102 1.00 97.62 197 TRP A O 1
ATOM 1580 N N . LYS A 1 198 ? 8.736 -13.903 -1.858 1.00 95.12 198 LYS A N 1
ATOM 1581 C CA . LYS A 1 198 ? 9.267 -15.264 -1.752 1.00 95.12 198 LYS A CA 1
ATOM 1582 C C . LYS A 1 198 ? 10.099 -15.405 -0.489 1.00 95.12 198 LYS A C 1
ATOM 1584 O O . LYS A 1 198 ? 10.875 -14.520 -0.152 1.00 95.12 198 LYS A O 1
ATOM 1589 N N . ASN A 1 199 ? 9.980 -16.549 0.185 1.00 93.94 199 ASN A N 1
ATOM 1590 C CA . ASN A 1 199 ? 10.736 -16.851 1.405 1.00 93.94 199 ASN A CA 1
ATOM 1591 C C . ASN A 1 199 ? 10.576 -15.765 2.491 1.00 93.94 199 ASN A C 1
ATOM 1593 O O . ASN A 1 199 ? 11.554 -15.379 3.126 1.00 93.94 199 ASN A O 1
ATOM 1597 N N . ASN A 1 200 ? 9.343 -15.280 2.684 1.00 93.62 200 ASN A N 1
ATOM 1598 C CA . ASN A 1 200 ? 8.997 -14.232 3.650 1.00 93.62 200 ASN A CA 1
ATOM 1599 C C . ASN A 1 200 ? 9.740 -12.896 3.414 1.00 93.62 200 ASN A C 1
ATOM 1601 O O . ASN A 1 200 ? 10.119 -12.218 4.366 1.00 93.62 200 ASN A O 1
ATOM 1605 N N . ASN A 1 201 ? 9.993 -12.555 2.147 1.00 96.00 201 ASN A N 1
ATOM 1606 C CA . ASN A 1 201 ? 10.630 -11.305 1.748 1.00 96.00 201 ASN A CA 1
ATOM 1607 C C . ASN A 1 201 ? 10.117 -10.827 0.380 1.00 96.00 201 ASN A C 1
ATOM 1609 O O . ASN A 1 201 ? 9.997 -11.627 -0.554 1.00 96.00 201 ASN A O 1
ATOM 1613 N N . LEU A 1 202 ? 9.874 -9.520 0.239 1.00 97.75 202 LEU A N 1
ATOM 1614 C CA . LEU A 1 202 ? 9.564 -8.890 -1.043 1.00 97.75 202 LEU A CA 1
ATOM 1615 C C . LEU A 1 202 ? 10.877 -8.452 -1.690 1.00 97.75 202 LEU A C 1
ATOM 1617 O O . LEU A 1 202 ? 11.516 -7.503 -1.246 1.00 97.75 202 LEU A O 1
ATOM 1621 N N . SER A 1 203 ? 11.309 -9.157 -2.735 1.00 97.31 203 SER A N 1
ATOM 1622 C CA . SER A 1 203 ? 12.622 -8.912 -3.346 1.00 97.31 203 SER A CA 1
ATOM 1623 C C . SER A 1 203 ? 12.528 -8.651 -4.840 1.00 97.31 203 SER A C 1
ATOM 1625 O O . SER A 1 203 ? 11.651 -9.180 -5.527 1.00 97.31 203 SER A O 1
ATOM 1627 N N . LYS A 1 204 ? 13.445 -7.818 -5.343 1.00 97.56 204 LYS A N 1
ATOM 1628 C CA . LYS A 1 204 ? 13.546 -7.507 -6.767 1.00 97.56 204 LYS A CA 1
ATOM 1629 C C . LYS A 1 204 ? 14.008 -8.748 -7.519 1.00 97.56 204 LYS A C 1
ATOM 1631 O O . LYS A 1 204 ? 15.117 -9.226 -7.288 1.00 97.56 204 LYS A O 1
ATOM 1636 N N . ILE A 1 205 ? 13.184 -9.229 -8.440 1.00 96.81 205 ILE A N 1
ATOM 1637 C CA . ILE A 1 205 ? 13.499 -10.394 -9.275 1.00 96.81 205 ILE A CA 1
ATOM 1638 C C . ILE A 1 205 ? 13.941 -10.001 -10.682 1.00 96.81 205 ILE A C 1
ATOM 1640 O O . ILE A 1 205 ? 14.632 -10.773 -11.342 1.00 96.81 205 ILE A O 1
ATOM 1644 N N . LYS A 1 206 ? 13.568 -8.802 -11.144 1.00 95.88 206 LYS A N 1
ATOM 1645 C CA . LYS A 1 206 ? 13.903 -8.330 -12.486 1.00 95.88 206 LYS A CA 1
ATOM 1646 C C . LYS A 1 206 ? 13.975 -6.812 -12.557 1.00 95.88 206 LYS A C 1
ATOM 1648 O O . LYS A 1 206 ? 13.289 -6.107 -11.820 1.00 95.88 206 LYS A O 1
ATOM 1653 N N . GLU A 1 207 ? 14.804 -6.324 -13.471 1.00 95.50 207 GLU A N 1
ATOM 1654 C CA . GLU A 1 207 ? 14.941 -4.912 -13.799 1.00 95.50 207 GLU A CA 1
ATOM 1655 C C . GLU A 1 207 ? 15.122 -4.743 -15.309 1.00 95.50 207 GLU A C 1
ATOM 1657 O O . GLU A 1 207 ? 15.891 -5.481 -15.924 1.00 95.50 207 GLU A O 1
ATOM 1662 N N . VAL A 1 208 ? 14.416 -3.783 -15.909 1.00 93.62 208 VAL A N 1
ATOM 1663 C CA . VAL A 1 208 ? 14.514 -3.474 -17.341 1.00 93.62 208 VAL A CA 1
ATOM 1664 C C . VAL A 1 208 ? 14.515 -1.968 -17.573 1.00 93.62 208 VAL A C 1
ATOM 1666 O O . VAL A 1 208 ? 13.767 -1.223 -16.941 1.00 93.62 208 VAL A O 1
ATOM 1669 N N . THR A 1 209 ? 15.320 -1.504 -18.526 1.00 91.81 209 THR A N 1
ATOM 1670 C CA . THR A 1 209 ? 15.211 -0.132 -19.033 1.00 91.81 209 THR A CA 1
ATOM 1671 C C . THR A 1 209 ? 14.009 -0.019 -19.967 1.00 91.81 209 THR A C 1
ATOM 1673 O O . THR A 1 209 ? 13.832 -0.844 -20.872 1.00 91.81 209 THR A O 1
ATOM 1676 N N . ILE A 1 210 ? 13.217 1.028 -19.764 1.00 88.19 210 ILE A N 1
ATOM 1677 C CA . ILE A 1 210 ? 12.031 1.381 -20.535 1.00 88.19 210 ILE A CA 1
ATOM 1678 C C . ILE A 1 210 ? 12.356 2.591 -21.408 1.00 88.19 210 ILE A C 1
ATOM 1680 O O . ILE A 1 210 ? 12.842 3.618 -20.927 1.00 88.19 210 ILE A O 1
ATOM 1684 N N . LYS A 1 211 ? 12.058 2.475 -22.700 1.00 81.81 211 LYS A N 1
ATOM 1685 C CA . LYS A 1 211 ? 12.011 3.604 -23.633 1.00 81.81 211 LYS A CA 1
ATOM 1686 C C . LYS A 1 211 ? 10.581 4.150 -23.729 1.00 81.81 211 LYS A C 1
ATOM 1688 O O . LYS A 1 211 ? 9.630 3.420 -23.441 1.00 81.81 211 LYS A O 1
ATOM 1693 N N . PRO A 1 212 ? 10.394 5.405 -24.178 1.00 75.31 212 PRO A N 1
ATOM 1694 C CA . PRO A 1 212 ? 9.060 5.947 -24.414 1.00 75.31 212 PRO A CA 1
ATOM 1695 C C . PRO A 1 212 ? 8.204 5.010 -25.282 1.00 75.31 212 PRO A C 1
ATOM 1697 O O . P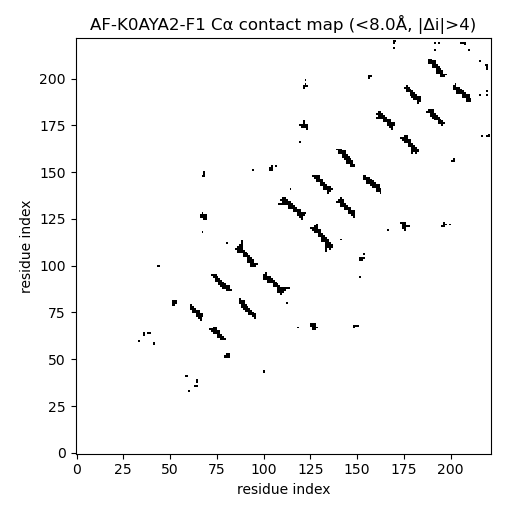RO A 1 212 ? 8.668 4.527 -26.313 1.00 75.31 212 PRO A O 1
ATOM 1700 N N . ASN A 1 213 ? 6.950 4.796 -24.871 1.00 77.50 213 ASN A N 1
ATOM 1701 C CA . ASN A 1 213 ? 5.944 3.952 -25.536 1.00 77.50 213 ASN A CA 1
ATOM 1702 C C . ASN A 1 213 ? 6.191 2.429 -25.519 1.00 77.50 213 ASN A C 1
ATOM 1704 O O . ASN A 1 213 ? 5.460 1.704 -26.191 1.00 77.50 213 ASN A O 1
ATOM 1708 N N . GLU A 1 214 ? 7.169 1.915 -24.768 1.00 82.62 214 GLU A N 1
ATOM 1709 C CA . GLU A 1 214 ? 7.328 0.463 -24.596 1.00 82.62 214 GLU A CA 1
ATOM 1710 C C . GLU A 1 214 ? 6.309 -0.119 -23.598 1.00 82.62 214 GLU A C 1
ATOM 1712 O O . GLU A 1 214 ? 5.989 0.494 -22.575 1.00 82.62 214 GLU A O 1
ATOM 1717 N N . ASN A 1 215 ? 5.830 -1.338 -23.873 1.00 83.81 215 ASN A N 1
ATOM 1718 C CA . ASN A 1 215 ? 4.979 -2.086 -22.953 1.00 83.81 215 ASN A CA 1
ATOM 1719 C C . ASN A 1 215 ? 5.830 -2.694 -21.830 1.00 83.81 215 ASN A C 1
ATOM 1721 O O . ASN A 1 215 ? 6.554 -3.673 -22.019 1.00 83.81 215 ASN A O 1
ATOM 1725 N N . VAL A 1 216 ? 5.726 -2.104 -20.640 1.00 85.75 216 VAL A N 1
ATOM 1726 C CA . VAL A 1 216 ? 6.480 -2.535 -19.457 1.00 85.75 216 VAL A CA 1
ATOM 1727 C C . VAL A 1 216 ? 6.158 -3.979 -19.075 1.00 85.75 216 VAL A C 1
ATOM 1729 O O . VAL A 1 216 ? 7.065 -4.742 -18.748 1.00 85.75 216 VAL A O 1
ATOM 1732 N N . ARG A 1 217 ? 4.881 -4.369 -19.130 1.00 82.94 217 ARG A N 1
ATOM 1733 C CA . ARG A 1 217 ? 4.436 -5.690 -18.680 1.00 82.94 217 ARG A CA 1
ATOM 1734 C C . ARG A 1 217 ? 5.015 -6.800 -19.548 1.00 82.94 217 ARG A C 1
ATOM 1736 O O . ARG A 1 217 ? 5.474 -7.803 -19.016 1.00 82.94 217 ARG A O 1
ATOM 1743 N N . GLU A 1 218 ? 5.027 -6.611 -20.864 1.00 85.44 218 GLU A N 1
ATOM 1744 C CA . GLU A 1 218 ? 5.629 -7.572 -21.797 1.00 85.44 218 GLU A CA 1
ATOM 1745 C C . GLU A 1 218 ? 7.124 -7.743 -21.520 1.00 85.44 218 GLU A C 1
ATOM 1747 O O . GLU A 1 218 ? 7.575 -8.864 -21.295 1.00 85.44 218 GLU A O 1
ATOM 1752 N N . LYS A 1 219 ? 7.869 -6.641 -21.370 1.00 85.88 219 LYS A N 1
ATOM 1753 C CA . LYS A 1 219 ? 9.297 -6.699 -21.023 1.00 85.88 219 LYS A CA 1
ATOM 1754 C C . LYS A 1 219 ? 9.584 -7.398 -19.702 1.00 85.88 219 LYS A C 1
ATOM 1756 O O . LYS A 1 219 ? 10.639 -8.010 -19.548 1.00 85.88 219 LYS A O 1
ATOM 1761 N N . LEU A 1 220 ? 8.691 -7.283 -18.723 1.00 87.38 220 LEU A N 1
ATOM 1762 C CA . LEU A 1 220 ? 8.857 -7.947 -17.433 1.00 87.38 220 LEU A CA 1
ATOM 1763 C C . LEU A 1 220 ? 8.557 -9.452 -17.501 1.00 87.38 220 LEU A C 1
ATOM 1765 O O . LEU A 1 220 ? 9.160 -10.191 -16.726 1.00 87.38 220 LEU A O 1
ATOM 1769 N N . LYS A 1 221 ? 7.761 -9.916 -18.472 1.00 84.31 221 LYS A N 1
ATOM 1770 C CA . LYS A 1 221 ? 7.456 -11.341 -18.695 1.00 84.31 221 LYS A CA 1
ATOM 1771 C C . LYS A 1 221 ? 8.536 -12.128 -19.447 1.00 84.31 221 LYS A C 1
ATOM 1773 O O . LYS A 1 221 ? 8.624 -13.331 -19.235 1.00 84.31 221 LYS A O 1
ATOM 1778 N N . GLU A 1 222 ? 9.307 -11.471 -20.318 1.00 71.94 222 GLU A N 1
ATOM 1779 C CA . GLU A 1 222 ? 10.338 -12.100 -21.182 1.00 71.94 222 GLU A CA 1
ATOM 1780 C C . GLU A 1 222 ? 11.494 -12.787 -20.437 1.00 71.94 222 GLU A C 1
ATOM 1782 O O . GLU A 1 222 ? 11.866 -13.912 -20.824 1.00 71.94 222 GLU A O 1
#

Radius of gyration: 24.62 Å; Cα contacts (8 Å, |Δi|>4): 396; chains: 1; bounding box: 58×65×77 Å

InterPro domains:
  IPR028994 Integrin alpha, N-terminal [SSF69318] (63-185)

Sequence (222 aa):
MIKKLLTIILTLISTTTIMVGCSKNASNTEIYNMAKDNDIDLKDIEHFIDGKLSQDISIEENVKTIDLDGDGQDECIINYKVKTKKEPLRILVLSKEKDNWIVKNEIKNVGQSFDKILYKDITGDGNLEIVAGFKVGENTSKGLSIYRYKDGKTEEIFEDYYSKYVVEDVDSDGKQEVILIKDDEREGKSIAQLYKWKNNNLSKIKEVTIKPNENVREKLKE

Solvent-accessible surface area (backbone atoms only — not comparable to full-atom values): 13664 Å² total; per-residue (Å²): 136,90,80,89,81,89,81,90,80,91,76,91,76,86,81,78,84,80,75,82,74,77,78,72,75,79,68,94,66,86,69,86,71,77,78,87,66,78,87,65,64,62,76,79,51,43,77,83,44,63,92,43,56,59,97,85,64,64,63,77,84,31,51,45,68,46,53,33,68,60,81,81,57,56,26,42,37,39,54,48,51,43,102,55,94,69,44,22,31,34,42,34,37,27,39,74,53,97,91,37,77,40,84,48,41,74,49,72,36,67,42,78,45,79,72,50,77,50,74,45,38,40,81,62,80,72,31,29,23,44,37,43,29,23,30,56,56,96,78,72,50,24,41,36,39,30,27,45,50,55,96,62,39,73,43,81,61,45,77,52,68,32,71,44,76,51,77,43,54,77,87,70,80,82,39,30,27,42,36,35,30,38,70,38,85,88,78,78,39,32,35,40,35,39,27,42,58,52,93,94,39,63,40,79,77,45,74,46,83,42,60,92,93,60,64,63,68,61,67,71,72,111